Protein AF-A0A7V3F6W7-F1 (afdb_monomer_lite)

Sequence (195 aa):
MAIGAIQAVWRGRWRWSTRTVAGVLCGLGVVSCAELHQVQSDMIRLRADLQAHQAALAALAQRVEAVERQVVAADKADAHPSQEVQQAVEILLKKALEIDTRMAQLETAQVASRRSERPPQPSPQPPQEAHSQAVTERRELNLGMTQEEVRRLFGAPLRTEYAGPYIFWQYAPLRDQKYVVFDREGGRVSGWRGL

Radius of gyration: 46.91 Å; chains: 1; bounding box: 131×38×123 Å

Secondary structure (DSSP, 8-state):
-----------------THHHHHHHHHHHHHHHHHHHHHHHHHHHHHHHHHHHHHHHHHHHHHHHHHHHHHHHHHHHHHHHHHHHHHHHHHHHHHHHHHHHHHHHHHHHHHHHHTS--------------------------TT-BHHHHHHHH-S-SEEEEETTEEEEE-S-TTT--EEEEETTT-BEEEEE--

pLDDT: mean 74.73, std 21.1, range [33.62, 96.81]

Foldseek 3Di:
DDDDDPDDPDDDDDPPPPVPVVVVVVVVVVVVVVVVVVVVVVVVVVVVVVVVVVVVVVVVVVVVVVVVVVVVVVVVVVVVVVVVVVVVVVVVVVVVVVVVVVVVVVVVVVVVVVVPDDDDDDDDDDDDDDPPPPPPPDLDDDWFAAPVSVCVSLNQAPDWDDDDQKIWGHNDPPVQGWIFIAGNVSNTTPDTPRD

Structure (mmCIF, N/CA/C/O backbone):
data_AF-A0A7V3F6W7-F1
#
_entry.id   AF-A0A7V3F6W7-F1
#
loop_
_atom_site.group_PDB
_atom_site.id
_atom_site.type_symbol
_atom_site.label_atom_id
_atom_site.label_alt_id
_atom_site.label_comp_id
_atom_site.label_asym_id
_atom_site.label_entity_id
_atom_site.label_seq_id
_atom_site.pdbx_PDB_ins_code
_atom_site.Cartn_x
_atom_site.Cartn_y
_atom_site.Cartn_z
_atom_site.occupancy
_atom_site.B_iso_or_equiv
_atom_site.auth_seq_id
_atom_site.auth_comp_id
_atom_site.auth_asym_id
_atom_site.auth_atom_id
_atom_site.pdbx_PDB_model_num
ATOM 1 N N . MET A 1 1 ? 85.332 -18.908 -38.912 1.00 34.19 1 MET A N 1
ATOM 2 C CA . MET A 1 1 ? 85.241 -19.839 -40.061 1.00 34.19 1 MET A CA 1
ATOM 3 C C . MET A 1 1 ? 83.832 -20.413 -40.045 1.00 34.19 1 MET A C 1
ATOM 5 O O . MET A 1 1 ? 83.474 -20.957 -39.020 1.00 34.19 1 MET A O 1
ATOM 9 N N . ALA A 1 2 ? 82.948 -20.273 -41.023 1.00 35.97 2 ALA A N 1
ATOM 10 C CA . ALA A 1 2 ? 82.984 -19.607 -42.312 1.00 35.97 2 ALA A CA 1
ATOM 11 C C . ALA A 1 2 ? 81.542 -19.181 -42.645 1.00 35.97 2 ALA A C 1
ATOM 13 O O . ALA A 1 2 ? 80.577 -19.845 -42.277 1.00 35.97 2 ALA A O 1
ATOM 14 N N . ILE A 1 3 ? 81.447 -18.034 -43.306 1.00 42.41 3 ILE A N 1
ATOM 15 C CA . ILE A 1 3 ? 80.256 -17.471 -43.931 1.00 42.41 3 ILE A CA 1
ATOM 16 C C . ILE A 1 3 ? 79.873 -18.369 -45.110 1.00 42.41 3 ILE A C 1
ATOM 18 O O . ILE A 1 3 ? 80.753 -18.754 -45.876 1.00 42.41 3 ILE A O 1
ATOM 22 N N . GLY A 1 4 ? 78.582 -18.633 -45.309 1.00 37.91 4 GLY A N 1
ATOM 23 C CA . GLY A 1 4 ? 78.112 -19.106 -46.610 1.00 37.91 4 GLY A CA 1
ATOM 24 C C . GLY A 1 4 ? 76.849 -19.943 -46.556 1.00 37.91 4 GLY A C 1
ATOM 25 O O . GLY A 1 4 ? 76.928 -21.131 -46.286 1.00 37.91 4 GLY A O 1
ATOM 26 N N . ALA A 1 5 ? 75.713 -19.317 -46.869 1.00 41.97 5 ALA A N 1
ATOM 27 C CA . ALA A 1 5 ? 74.721 -19.850 -47.811 1.00 41.97 5 ALA A CA 1
ATOM 28 C C . ALA A 1 5 ? 73.496 -18.918 -47.882 1.00 41.97 5 ALA A C 1
ATOM 30 O O . ALA A 1 5 ? 72.372 -19.304 -47.582 1.00 41.97 5 ALA A O 1
ATOM 31 N N . ILE A 1 6 ? 73.704 -17.666 -48.295 1.00 50.69 6 ILE A N 1
ATOM 32 C CA . ILE A 1 6 ? 72.642 -16.893 -48.945 1.00 50.69 6 ILE A CA 1
ATOM 33 C C . ILE A 1 6 ? 73.100 -16.741 -50.383 1.00 50.69 6 ILE A C 1
ATOM 35 O O . ILE A 1 6 ? 73.908 -15.863 -50.658 1.00 50.69 6 ILE A O 1
ATOM 39 N N . GLN A 1 7 ? 72.634 -17.615 -51.275 1.00 39.81 7 GLN A N 1
ATOM 40 C CA . GLN A 1 7 ? 72.366 -17.263 -52.669 1.00 39.81 7 GLN A CA 1
ATOM 41 C C . GLN A 1 7 ? 71.808 -18.440 -53.470 1.00 39.81 7 GLN A C 1
ATOM 43 O O . GLN A 1 7 ? 72.215 -19.584 -53.310 1.00 39.81 7 GLN A O 1
ATOM 48 N N . ALA A 1 8 ? 70.952 -18.054 -54.416 1.00 40.19 8 ALA A N 1
ATOM 49 C CA . ALA A 1 8 ? 70.544 -18.783 -55.609 1.00 40.19 8 ALA A CA 1
ATOM 50 C C . ALA A 1 8 ? 69.431 -19.833 -55.454 1.00 40.19 8 ALA A C 1
ATOM 52 O O . ALA A 1 8 ? 69.647 -21.027 -55.617 1.00 40.19 8 ALA A O 1
ATOM 53 N N . VAL A 1 9 ? 68.186 -19.349 -55.372 1.00 42.66 9 VAL A N 1
ATOM 54 C CA . VAL A 1 9 ? 67.138 -19.914 -56.236 1.00 42.66 9 VAL A CA 1
ATOM 55 C C . VAL A 1 9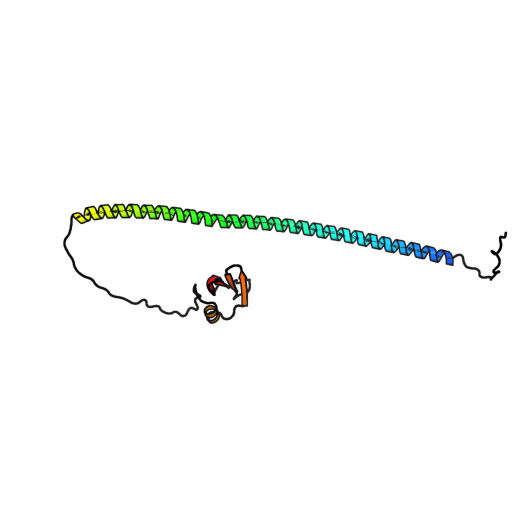 ? 66.845 -18.909 -57.341 1.00 42.66 9 VAL A C 1
ATOM 57 O O . VAL A 1 9 ? 66.461 -17.760 -57.130 1.00 42.66 9 VAL A O 1
ATOM 60 N N . TRP A 1 10 ? 67.177 -19.369 -58.536 1.00 37.81 10 TRP A N 1
ATOM 61 C CA . TRP A 1 10 ? 67.172 -18.687 -59.809 1.00 37.81 10 TRP A CA 1
ATOM 62 C C . TRP A 1 10 ? 65.775 -18.248 -60.263 1.00 37.81 10 TRP A C 1
ATOM 64 O O . TRP A 1 10 ? 64.830 -19.027 -60.283 1.00 37.81 10 TRP A O 1
ATOM 74 N N . ARG A 1 11 ? 65.717 -17.007 -60.758 1.00 46.25 11 ARG A N 1
ATOM 75 C CA . ARG A 1 11 ? 65.180 -16.625 -62.079 1.00 46.25 11 ARG A CA 1
ATOM 76 C C . ARG A 1 11 ? 64.031 -17.492 -62.624 1.00 46.25 11 ARG A C 1
ATOM 78 O O . ARG A 1 11 ? 64.182 -18.185 -63.625 1.00 46.25 11 ARG A O 1
ATOM 85 N N . GLY A 1 12 ? 62.850 -17.323 -62.036 1.00 35.66 12 GLY A N 1
ATOM 86 C CA . GLY A 1 12 ? 61.561 -17.661 -62.638 1.00 35.66 12 GLY A CA 1
ATOM 87 C C . GLY A 1 12 ? 60.807 -16.387 -63.011 1.00 35.66 12 GLY A C 1
ATOM 88 O O . GLY A 1 12 ? 60.197 -15.737 -62.171 1.00 35.66 12 GLY A O 1
ATOM 89 N N . ARG A 1 13 ? 60.889 -16.012 -64.283 1.00 48.50 13 ARG A N 1
ATOM 90 C CA . ARG A 1 13 ? 60.181 -14.921 -64.966 1.00 48.50 13 ARG A CA 1
ATOM 91 C C . ARG A 1 13 ? 58.684 -14.868 -64.629 1.00 48.50 13 ARG A C 1
ATOM 93 O O . ARG A 1 13 ? 57.903 -15.504 -65.317 1.00 48.50 13 ARG A O 1
ATOM 100 N N . TRP A 1 14 ? 58.279 -14.045 -63.664 1.00 39.75 14 TRP A N 1
ATOM 101 C CA . TRP A 1 14 ? 56.907 -13.540 -63.546 1.00 39.75 14 TRP A CA 1
ATOM 102 C C . TRP A 1 14 ? 56.972 -12.054 -63.188 1.00 39.75 14 TRP A C 1
ATOM 104 O O . TRP A 1 14 ? 57.524 -11.661 -62.165 1.00 39.75 14 TRP A O 1
ATOM 114 N N . ARG A 1 15 ? 56.441 -11.207 -64.073 1.00 47.41 15 ARG A N 1
ATOM 115 C CA . ARG A 1 15 ? 56.149 -9.799 -63.792 1.00 47.41 15 ARG A CA 1
ATOM 116 C C . ARG A 1 15 ? 55.081 -9.770 -62.700 1.00 47.41 15 ARG A C 1
ATOM 118 O O . ARG A 1 15 ? 53.897 -9.852 -63.009 1.00 47.41 15 ARG A O 1
ATOM 125 N N . TRP A 1 16 ? 55.479 -9.673 -61.438 1.00 42.44 16 TRP A N 1
ATOM 126 C CA . TRP A 1 16 ? 54.534 -9.351 -60.378 1.00 42.44 16 TRP A CA 1
ATOM 127 C C . TRP A 1 16 ? 54.299 -7.847 -60.435 1.00 42.44 16 TRP A C 1
ATOM 129 O O . TRP A 1 16 ? 55.156 -7.032 -60.107 1.00 42.44 16 TRP A O 1
ATOM 139 N N . SER A 1 17 ? 53.141 -7.512 -60.995 1.00 43.56 17 SER A N 1
ATOM 140 C CA . SER A 1 17 ? 52.548 -6.185 -61.013 1.00 43.56 17 SER A CA 1
ATOM 141 C C . SER A 1 17 ? 52.671 -5.542 -59.631 1.00 43.56 17 SER A C 1
ATOM 143 O O . SER A 1 17 ? 52.195 -6.089 -58.641 1.00 43.56 17 SER A O 1
ATOM 145 N N . THR A 1 18 ? 53.252 -4.348 -59.556 1.00 48.47 18 THR A N 1
ATOM 146 C CA . THR A 1 18 ? 53.301 -3.503 -58.349 1.00 48.47 18 THR A CA 1
ATOM 147 C C . THR A 1 18 ? 51.916 -3.195 -57.758 1.00 48.47 18 THR A C 1
ATOM 149 O O . THR A 1 18 ? 51.818 -2.673 -56.651 1.00 48.47 18 THR A O 1
ATOM 152 N N . ARG A 1 19 ? 50.827 -3.568 -58.445 1.00 49.06 19 ARG A N 1
ATOM 153 C CA . ARG A 1 19 ? 49.450 -3.465 -57.950 1.00 49.06 19 ARG A CA 1
ATOM 154 C C . ARG A 1 19 ? 49.096 -4.459 -56.841 1.00 49.06 19 ARG A C 1
ATOM 156 O O . ARG A 1 19 ? 48.233 -4.139 -56.034 1.00 49.06 19 ARG A O 1
ATOM 163 N N . THR A 1 20 ? 49.724 -5.633 -56.758 1.00 50.16 20 THR A N 1
ATOM 164 C CA . THR A 1 20 ? 49.277 -6.667 -55.802 1.00 50.16 20 THR A CA 1
ATOM 165 C C . THR A 1 20 ? 49.798 -6.460 -54.380 1.00 50.16 20 THR A C 1
ATOM 167 O O . THR A 1 20 ? 49.119 -6.837 -53.432 1.00 50.16 20 THR A O 1
ATOM 170 N N . VAL A 1 21 ? 50.944 -5.795 -54.199 1.00 48.09 21 VAL A N 1
ATOM 171 C CA . VAL A 1 21 ? 51.469 -5.478 -52.853 1.00 48.09 21 VAL A CA 1
ATOM 172 C C . VAL A 1 21 ? 50.766 -4.253 -52.246 1.00 48.09 21 VAL A C 1
ATOM 174 O O . VAL A 1 21 ? 50.585 -4.182 -51.035 1.00 48.09 21 VAL A O 1
ATOM 177 N N . ALA A 1 22 ? 50.268 -3.330 -53.078 1.00 46.06 22 ALA A N 1
ATOM 178 C CA . ALA A 1 22 ? 49.481 -2.182 -52.617 1.00 46.06 22 ALA A CA 1
ATOM 179 C C . ALA A 1 22 ? 48.076 -2.572 -52.103 1.00 46.06 22 ALA A C 1
ATOM 181 O O . ALA A 1 22 ? 47.549 -1.925 -51.202 1.00 46.06 22 ALA A O 1
ATOM 182 N N . GLY A 1 23 ? 47.479 -3.652 -52.623 1.00 44.88 23 GLY A N 1
ATOM 183 C CA . GLY A 1 23 ? 46.132 -4.088 -52.229 1.00 44.88 23 GLY A CA 1
ATOM 184 C C . GLY A 1 23 ? 46.029 -4.637 -50.800 1.00 44.88 23 GLY A C 1
ATOM 185 O O . GLY A 1 23 ? 45.006 -4.452 -50.146 1.00 44.88 23 GLY A O 1
ATOM 186 N N . VAL A 1 24 ? 47.090 -5.266 -50.284 1.00 48.50 24 VAL A N 1
ATOM 187 C CA . VAL A 1 24 ? 47.073 -5.907 -48.954 1.00 48.50 24 VAL A CA 1
ATOM 188 C C . VAL A 1 24 ? 47.288 -4.891 -47.822 1.00 48.50 24 VAL A C 1
ATOM 190 O O . VAL A 1 24 ? 46.675 -5.011 -46.765 1.00 48.50 24 VAL A O 1
ATOM 193 N N . LEU A 1 25 ? 48.079 -3.836 -48.053 1.00 45.50 25 LEU A N 1
ATOM 194 C CA . LEU A 1 25 ? 48.280 -2.757 -47.073 1.00 45.50 25 LEU A CA 1
ATOM 195 C C . LEU A 1 25 ? 47.076 -1.802 -46.986 1.00 45.50 25 LEU A C 1
ATOM 197 O O . LEU A 1 25 ? 46.746 -1.336 -45.897 1.00 45.50 25 LEU A O 1
ATOM 201 N N . CYS A 1 26 ? 46.361 -1.565 -48.091 1.00 48.94 26 CYS A N 1
ATOM 202 C CA . CYS A 1 26 ? 45.113 -0.793 -48.057 1.00 48.94 26 CYS A CA 1
ATOM 203 C C . CYS A 1 26 ? 43.955 -1.561 -47.395 1.00 48.94 26 CYS A C 1
ATOM 205 O O . CYS A 1 26 ? 43.119 -0.940 -46.746 1.00 48.94 26 CYS A O 1
ATOM 207 N N . GLY A 1 27 ? 43.917 -2.896 -47.489 1.00 48.59 27 GLY A N 1
ATOM 208 C CA . GLY A 1 27 ? 42.889 -3.710 -46.829 1.00 48.59 27 GLY A CA 1
ATOM 209 C C . GLY A 1 27 ? 42.952 -3.663 -45.297 1.00 48.59 27 GLY A C 1
ATOM 210 O O . GLY A 1 27 ? 41.917 -3.571 -44.646 1.00 48.59 27 GLY A O 1
ATOM 211 N N . LEU A 1 28 ? 44.154 -3.649 -44.711 1.00 49.66 28 LEU A N 1
ATOM 212 C CA . LEU A 1 28 ? 44.332 -3.632 -43.250 1.00 49.66 28 LEU A CA 1
ATOM 213 C C . LEU A 1 28 ? 44.096 -2.245 -42.620 1.00 49.66 28 LEU A C 1
ATOM 215 O O . LEU A 1 28 ? 43.594 -2.159 -41.502 1.00 49.66 28 LEU A O 1
ATOM 219 N N . GLY A 1 29 ? 44.397 -1.154 -43.335 1.00 49.62 29 GLY A N 1
ATOM 220 C CA . GLY A 1 29 ? 44.135 0.209 -42.851 1.00 49.62 29 GLY A CA 1
ATOM 221 C C . GLY A 1 29 ? 42.649 0.592 -42.847 1.00 49.62 29 GLY A C 1
ATOM 222 O O . GLY A 1 29 ? 42.197 1.308 -41.957 1.00 49.62 29 GLY A O 1
ATOM 223 N N . VAL A 1 30 ? 41.867 0.084 -43.806 1.00 53.59 30 VAL A N 1
ATOM 224 C CA . VAL A 1 30 ? 40.435 0.412 -43.934 1.00 53.59 30 VAL A CA 1
ATOM 225 C C . VAL A 1 30 ? 39.576 -0.368 -42.930 1.00 53.59 30 VAL A C 1
ATOM 227 O O . VAL A 1 30 ? 38.619 0.193 -42.399 1.00 53.59 30 VAL A O 1
ATOM 230 N N . VAL A 1 31 ? 39.945 -1.613 -42.599 1.00 54.00 31 VAL A N 1
ATOM 231 C CA . VAL A 1 31 ? 39.268 -2.398 -41.545 1.00 54.00 31 VAL A CA 1
ATOM 232 C C . VAL A 1 31 ? 39.458 -1.747 -40.168 1.00 54.00 31 VAL A C 1
ATOM 234 O O . VAL A 1 31 ? 38.492 -1.602 -39.426 1.00 54.00 31 VAL A O 1
ATOM 237 N N . SER A 1 32 ? 40.659 -1.232 -39.877 1.00 61.56 32 SER A N 1
ATOM 238 C CA . SER A 1 32 ? 40.944 -0.519 -38.623 1.00 61.56 32 SER A CA 1
ATOM 239 C C . SER A 1 32 ? 40.126 0.773 -38.475 1.00 61.56 32 SER A C 1
ATOM 241 O O . SER A 1 32 ? 39.552 1.020 -37.420 1.00 61.56 32 SER A O 1
ATO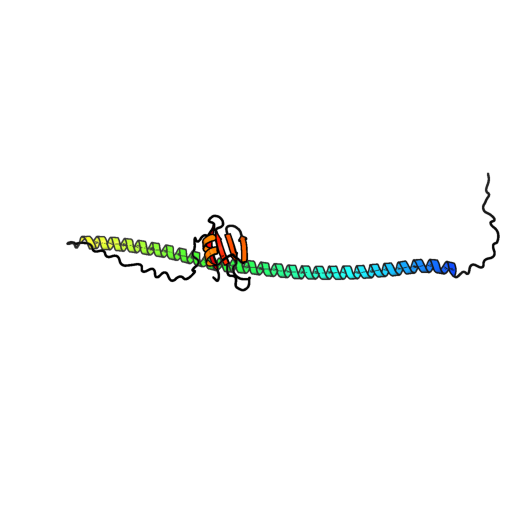M 243 N N . CYS A 1 33 ? 39.972 1.578 -39.535 1.00 65.38 33 CYS A N 1
ATOM 244 C CA . CYS A 1 33 ? 39.150 2.793 -39.467 1.00 65.38 33 CYS A CA 1
ATOM 245 C C . CYS A 1 33 ? 37.646 2.515 -39.309 1.00 65.38 33 CYS A C 1
ATOM 247 O O . CYS A 1 33 ? 36.966 3.279 -38.623 1.00 65.38 33 CYS A O 1
ATOM 249 N N . ALA A 1 34 ? 37.121 1.453 -39.928 1.00 74.56 34 ALA A N 1
ATOM 250 C CA . ALA A 1 34 ? 35.711 1.088 -39.798 1.00 74.56 34 ALA A CA 1
ATOM 251 C C . ALA A 1 34 ? 35.378 0.617 -38.373 1.00 74.56 34 ALA A C 1
ATOM 253 O O . ALA A 1 34 ? 34.397 1.081 -37.791 1.00 74.56 34 ALA A O 1
ATOM 254 N N . GLU A 1 35 ? 36.230 -0.225 -37.779 1.00 75.00 35 GLU A N 1
ATOM 255 C CA . GLU A 1 35 ? 36.079 -0.667 -36.388 1.00 75.00 35 GLU A CA 1
ATOM 256 C C . GLU A 1 35 ? 36.222 0.498 -35.400 1.00 75.00 35 GLU A C 1
ATOM 258 O O . GLU A 1 35 ? 35.443 0.613 -34.457 1.00 75.00 35 GLU A O 1
ATOM 263 N N . LEU A 1 36 ? 37.152 1.424 -35.646 1.00 80.12 36 LEU A N 1
ATOM 264 C CA . LEU A 1 36 ? 37.361 2.593 -34.786 1.00 80.12 36 LEU A CA 1
ATOM 265 C C . LEU A 1 36 ? 36.169 3.563 -34.843 1.00 80.12 36 LEU A C 1
ATOM 267 O O . LEU A 1 36 ? 35.741 4.083 -33.811 1.00 80.12 36 LEU A O 1
ATOM 271 N N . HIS A 1 37 ? 35.569 3.747 -36.022 1.00 81.75 37 HIS A N 1
ATOM 272 C CA . HIS A 1 37 ? 34.339 4.527 -36.175 1.00 81.75 37 HIS A CA 1
ATOM 273 C C . HIS A 1 37 ? 33.136 3.840 -35.509 1.00 81.75 37 HIS A C 1
ATOM 275 O O . HIS A 1 37 ? 32.292 4.506 -34.905 1.00 81.75 37 HIS A O 1
ATOM 281 N N . GLN A 1 38 ? 33.063 2.508 -35.572 1.00 87.56 38 GLN A N 1
ATOM 282 C CA . GLN A 1 38 ? 32.019 1.738 -34.902 1.00 87.56 38 GLN A CA 1
ATOM 283 C C . GLN A 1 38 ? 32.126 1.866 -33.376 1.00 87.56 38 GLN A C 1
ATOM 285 O O . GLN A 1 38 ? 31.149 2.251 -32.734 1.00 87.56 38 GLN A O 1
ATOM 290 N N . VAL A 1 39 ? 33.324 1.695 -32.812 1.00 89.00 39 VAL A N 1
ATOM 291 C CA . VAL A 1 39 ? 33.588 1.897 -31.377 1.00 89.00 39 VAL A CA 1
ATOM 292 C C . VAL A 1 39 ?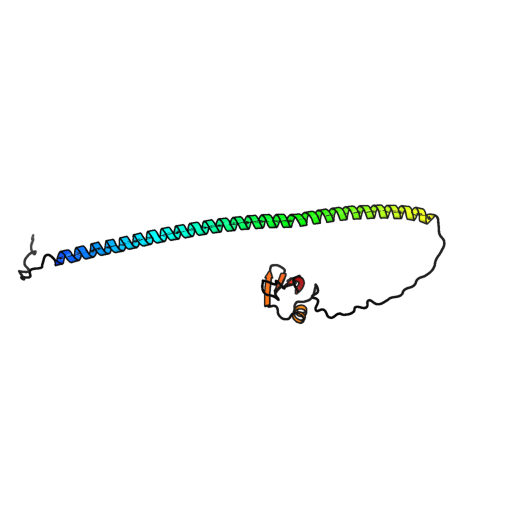 33.266 3.329 -30.944 1.00 89.00 39 VAL A C 1
ATOM 294 O O . VAL A 1 39 ? 32.656 3.536 -29.896 1.00 89.00 39 VAL A O 1
ATOM 297 N N . GLN A 1 40 ? 33.612 4.333 -31.755 1.00 90.56 40 GLN A N 1
ATOM 298 C CA . GLN A 1 40 ? 33.264 5.724 -31.464 1.00 90.56 40 GLN A CA 1
ATOM 299 C C . GLN A 1 40 ? 31.743 5.934 -31.433 1.00 90.56 40 GLN A C 1
ATOM 301 O O . GLN A 1 40 ? 31.233 6.609 -30.538 1.00 90.56 40 GLN A O 1
ATOM 306 N N . SER A 1 41 ? 31.012 5.338 -32.378 1.00 92.19 41 SER A N 1
ATOM 307 C CA . SER A 1 41 ? 29.550 5.426 -32.420 1.00 92.19 41 SER A CA 1
ATOM 308 C C . SER A 1 41 ? 28.890 4.735 -31.223 1.00 92.19 41 SER A C 1
ATOM 310 O O . SER A 1 41 ? 27.969 5.294 -30.625 1.00 92.19 41 SER A O 1
ATOM 312 N N . ASP A 1 42 ? 29.415 3.582 -30.808 1.00 93.62 42 ASP A N 1
ATOM 313 C CA . ASP A 1 42 ? 28.916 2.844 -29.652 1.00 93.62 42 ASP A CA 1
ATOM 314 C C . ASP A 1 42 ? 29.226 3.583 -28.346 1.00 93.62 42 ASP A C 1
ATOM 316 O O . ASP A 1 42 ? 28.373 3.659 -27.465 1.00 93.62 42 ASP A O 1
ATOM 320 N N . MET A 1 43 ? 30.386 4.237 -28.243 1.00 93.00 43 MET A N 1
ATOM 321 C CA . MET A 1 43 ? 30.719 5.086 -27.097 1.00 93.00 43 MET A CA 1
ATOM 322 C C . MET A 1 43 ? 29.793 6.309 -26.992 1.00 93.00 43 MET A C 1
ATOM 324 O O . MET A 1 43 ? 29.393 6.687 -25.890 1.00 93.00 43 MET A O 1
ATOM 328 N N . ILE A 1 44 ? 29.420 6.924 -28.121 1.00 94.44 44 ILE A N 1
ATOM 329 C CA . ILE A 1 44 ? 28.455 8.035 -28.143 1.00 94.44 44 ILE A CA 1
ATOM 330 C C . ILE A 1 44 ? 27.071 7.549 -27.701 1.00 94.44 44 ILE A C 1
ATOM 332 O O . ILE A 1 44 ? 26.433 8.213 -26.884 1.00 94.44 44 ILE A O 1
ATOM 336 N N . ARG A 1 45 ? 26.629 6.381 -28.187 1.00 94.81 45 ARG A N 1
ATOM 337 C CA . ARG A 1 45 ? 25.361 5.761 -27.770 1.00 94.81 45 ARG A CA 1
ATOM 338 C C . ARG A 1 45 ? 25.347 5.448 -26.279 1.00 94.81 45 ARG A C 1
ATOM 340 O O . ARG A 1 45 ? 24.450 5.903 -25.584 1.00 94.81 45 ARG A O 1
ATOM 347 N N . LEU A 1 46 ? 26.383 4.782 -25.771 1.00 95.56 46 LEU A N 1
ATOM 348 C CA . LEU A 1 46 ? 26.526 4.468 -24.346 1.00 95.56 46 LEU A CA 1
ATOM 349 C C . LEU A 1 46 ? 26.500 5.727 -23.477 1.00 95.56 46 LEU A C 1
ATOM 351 O O . LEU A 1 46 ? 25.877 5.743 -22.419 1.00 95.56 46 LEU A O 1
ATOM 355 N N . ARG A 1 47 ? 27.154 6.803 -23.924 1.00 96.38 47 ARG A N 1
ATOM 356 C CA . ARG A 1 47 ? 27.128 8.081 -23.209 1.00 96.38 47 ARG A CA 1
ATOM 357 C C . ARG A 1 47 ? 25.728 8.693 -23.190 1.00 96.38 47 ARG A C 1
ATOM 359 O O . ARG A 1 47 ? 25.324 9.203 -22.147 1.00 96.38 47 ARG A O 1
ATOM 366 N N . ALA A 1 48 ? 25.009 8.646 -24.308 1.00 95.06 48 ALA A N 1
ATOM 367 C CA . ALA A 1 48 ? 23.636 9.136 -24.391 1.00 95.06 48 ALA A CA 1
ATOM 368 C C . ALA A 1 48 ? 22.690 8.317 -23.498 1.00 95.06 48 ALA A C 1
ATOM 370 O O . ALA A 1 48 ? 21.915 8.900 -22.741 1.00 95.06 48 ALA A O 1
ATOM 371 N N . ASP A 1 49 ? 22.817 6.990 -23.507 1.00 96.50 49 ASP A N 1
ATOM 372 C CA . ASP A 1 49 ? 22.023 6.094 -22.662 1.00 96.50 49 ASP A CA 1
ATOM 373 C C . ASP A 1 49 ? 22.305 6.331 -21.176 1.00 96.50 49 ASP A C 1
ATOM 375 O O . ASP A 1 49 ? 21.382 6.438 -20.369 1.00 96.50 49 ASP A O 1
ATOM 379 N N . LEU A 1 50 ? 23.575 6.502 -20.797 1.00 96.31 50 LEU A N 1
ATOM 380 C CA . LEU A 1 50 ? 23.951 6.801 -19.416 1.00 96.31 50 LEU A CA 1
ATOM 381 C C . LEU A 1 50 ? 23.380 8.151 -18.961 1.00 96.31 50 LEU A C 1
ATOM 383 O O . LEU A 1 50 ? 22.857 8.254 -17.852 1.00 96.31 50 LEU A O 1
ATOM 387 N N . GLN A 1 51 ? 23.405 9.170 -19.826 1.00 96.12 51 GLN A N 1
ATOM 388 C CA . GLN A 1 51 ? 22.774 10.463 -19.549 1.00 96.12 51 GLN A CA 1
ATOM 389 C C . GLN A 1 51 ? 21.250 10.347 -19.417 1.00 96.12 51 GLN A C 1
ATOM 391 O O . GLN A 1 51 ? 20.670 10.944 -18.507 1.00 96.12 51 GLN A O 1
ATOM 396 N N . ALA A 1 52 ? 20.599 9.553 -20.270 1.00 95.12 52 ALA A N 1
ATOM 397 C CA . ALA A 1 52 ? 19.164 9.299 -20.190 1.00 95.12 52 ALA A CA 1
ATOM 398 C C . ALA A 1 52 ? 18.791 8.584 -18.881 1.00 95.12 52 ALA A C 1
ATOM 400 O O . ALA A 1 52 ? 17.852 8.993 -18.195 1.00 95.12 52 ALA A O 1
ATOM 401 N N . HIS A 1 53 ? 19.564 7.571 -18.480 1.00 96.12 53 HIS A N 1
ATOM 402 C CA . HIS A 1 53 ? 19.383 6.889 -17.201 1.00 96.12 53 HIS A CA 1
ATOM 403 C C . HIS A 1 53 ? 19.612 7.822 -16.012 1.00 96.12 53 HIS A C 1
ATOM 405 O O . HIS A 1 53 ? 18.824 7.807 -15.069 1.00 96.12 53 HIS A O 1
ATOM 411 N N . GLN A 1 54 ? 20.634 8.676 -16.058 1.00 96.19 54 GLN A N 1
ATOM 412 C CA . GLN A 1 54 ? 20.894 9.648 -14.998 1.00 96.19 54 GLN A CA 1
ATOM 413 C C . GLN A 1 54 ? 19.740 10.652 -14.850 1.00 96.19 54 GLN A C 1
ATOM 415 O O . GLN A 1 54 ? 19.321 10.945 -13.729 1.00 96.19 54 GLN A O 1
ATOM 420 N N . ALA A 1 55 ? 19.172 11.124 -15.963 1.00 94.75 55 ALA A N 1
ATOM 421 C CA . ALA A 1 55 ? 17.991 11.984 -15.950 1.00 94.75 55 ALA A CA 1
ATOM 422 C C . ALA A 1 55 ? 16.752 11.259 -15.393 1.00 94.75 55 ALA A C 1
ATOM 424 O O . ALA A 1 55 ? 16.018 11.823 -14.580 1.00 94.75 55 ALA A O 1
ATOM 425 N N . ALA A 1 56 ? 16.543 9.995 -15.771 1.00 94.69 56 ALA A N 1
ATOM 426 C CA . ALA A 1 56 ? 15.444 9.181 -15.255 1.00 94.69 56 ALA A CA 1
ATOM 427 C C . ALA A 1 56 ? 15.565 8.936 -13.741 1.00 94.69 56 ALA A C 1
ATOM 429 O O . ALA A 1 56 ? 14.573 9.043 -13.019 1.00 94.69 56 ALA A O 1
ATOM 430 N N . LEU A 1 57 ? 16.777 8.664 -13.245 1.00 96.19 57 LEU A N 1
ATOM 431 C CA . LEU A 1 57 ? 17.047 8.514 -11.814 1.00 96.19 57 LEU A CA 1
ATOM 432 C C . LEU A 1 57 ? 16.807 9.820 -11.051 1.00 96.19 57 LEU A C 1
ATOM 434 O O . LEU A 1 57 ? 16.201 9.785 -9.985 1.00 96.19 57 LEU A O 1
ATOM 438 N N . ALA A 1 58 ? 17.211 10.968 -11.602 1.00 95.69 58 ALA A N 1
ATOM 439 C CA . ALA A 1 58 ? 16.937 12.268 -10.992 1.00 95.69 58 ALA A CA 1
ATOM 440 C C . ALA A 1 58 ? 15.426 12.550 -10.898 1.00 95.69 58 ALA A C 1
ATOM 442 O O . ALA A 1 58 ? 14.935 12.967 -9.849 1.00 95.69 58 ALA A O 1
ATOM 443 N N . ALA A 1 59 ? 14.672 12.254 -11.960 1.00 94.94 59 ALA A N 1
ATOM 444 C CA . ALA A 1 59 ? 13.217 12.390 -11.958 1.00 94.94 59 ALA A CA 1
ATOM 445 C C . ALA A 1 59 ? 12.545 11.442 -10.947 1.00 94.94 59 ALA A C 1
ATOM 447 O O . ALA A 1 59 ? 11.601 11.830 -10.258 1.00 94.94 59 ALA A O 1
ATOM 448 N N . LEU A 1 60 ? 13.032 10.203 -10.823 1.00 95.56 60 LEU A N 1
ATOM 449 C CA . LEU A 1 60 ? 12.553 9.251 -9.819 1.00 95.56 60 LEU A CA 1
ATOM 450 C C . LEU A 1 60 ? 12.860 9.724 -8.396 1.00 95.56 60 LEU A C 1
ATOM 452 O O . LEU A 1 60 ? 11.963 9.691 -7.559 1.00 95.56 60 LEU A O 1
ATOM 456 N N . ALA A 1 61 ? 14.070 10.219 -8.134 1.00 95.69 61 ALA A N 1
ATOM 457 C CA . ALA A 1 61 ? 14.450 10.764 -6.833 1.00 95.69 61 ALA A CA 1
ATOM 458 C C . ALA A 1 61 ? 13.540 11.931 -6.418 1.00 95.69 61 ALA A C 1
ATOM 460 O O . ALA A 1 61 ? 13.034 11.947 -5.299 1.00 95.69 61 ALA A O 1
ATOM 461 N N . GLN A 1 62 ? 13.240 12.852 -7.339 1.00 95.69 62 GLN A N 1
ATOM 462 C CA . GLN A 1 62 ? 12.295 13.945 -7.081 1.00 95.69 62 GLN A CA 1
ATOM 463 C C . GLN A 1 62 ? 10.884 13.439 -6.764 1.00 95.69 62 GLN A C 1
ATOM 465 O O . GLN A 1 62 ? 10.212 13.972 -5.883 1.00 95.69 62 GLN A O 1
ATOM 470 N N . ARG A 1 63 ? 10.419 12.399 -7.467 1.00 96.25 63 ARG A N 1
ATOM 471 C CA . ARG A 1 63 ? 9.106 11.797 -7.197 1.00 96.25 63 ARG A CA 1
ATOM 472 C C . ARG A 1 63 ? 9.064 11.109 -5.839 1.00 96.25 63 ARG A C 1
ATOM 474 O O . ARG A 1 63 ? 8.064 11.255 -5.146 1.00 96.25 63 ARG A O 1
ATOM 481 N N . VAL A 1 64 ? 10.118 10.389 -5.462 1.00 96.81 64 VAL A N 1
ATOM 482 C CA . VAL A 1 64 ? 10.224 9.756 -4.140 1.00 96.81 64 VAL A CA 1
ATOM 483 C C . VAL A 1 64 ? 10.185 10.818 -3.047 1.00 96.81 64 VAL A C 1
ATOM 485 O O . VAL A 1 64 ? 9.345 10.730 -2.162 1.00 96.81 64 VAL A O 1
ATOM 488 N N . GLU A 1 65 ? 10.978 11.881 -3.169 1.00 95.50 65 GLU A N 1
ATOM 489 C CA . GLU A 1 65 ? 10.996 12.971 -2.189 1.00 95.50 65 GLU A CA 1
ATOM 490 C C . GLU A 1 65 ? 9.634 13.695 -2.096 1.00 95.50 65 GLU A C 1
ATOM 492 O O . GLU A 1 65 ? 9.191 14.101 -1.021 1.00 95.50 65 GLU A O 1
ATOM 497 N N . ALA A 1 66 ? 8.924 13.852 -3.219 1.00 94.19 66 ALA A N 1
ATOM 498 C CA . ALA A 1 66 ? 7.570 14.402 -3.221 1.00 94.19 66 ALA A CA 1
ATOM 499 C C . ALA A 1 66 ? 6.570 13.484 -2.497 1.00 94.19 66 ALA A C 1
ATOM 501 O O . ALA A 1 66 ? 5.742 13.979 -1.732 1.00 94.19 66 ALA A O 1
ATOM 502 N N . VAL A 1 67 ? 6.661 12.166 -2.702 1.00 94.81 67 VAL A N 1
ATOM 503 C CA . VAL A 1 67 ? 5.826 11.188 -1.988 1.00 94.81 67 VAL A CA 1
ATOM 504 C C . VAL A 1 67 ? 6.157 11.180 -0.498 1.00 94.81 67 VAL A C 1
ATOM 506 O O . VAL A 1 67 ? 5.241 11.231 0.314 1.00 94.81 67 VAL A O 1
ATOM 509 N N . GLU A 1 68 ? 7.433 11.197 -0.116 1.00 95.19 68 GLU A N 1
ATOM 510 C CA . GLU A 1 68 ? 7.848 11.258 1.291 1.00 95.19 68 GLU A CA 1
ATOM 511 C C . GLU A 1 68 ? 7.270 12.489 1.998 1.00 95.19 68 GLU A C 1
ATOM 513 O O . GLU A 1 68 ? 6.704 12.375 3.086 1.00 95.19 68 GLU A O 1
ATOM 518 N N . ARG A 1 69 ? 7.312 13.666 1.359 1.00 92.69 69 ARG A N 1
ATOM 519 C CA . ARG A 1 69 ? 6.678 14.878 1.904 1.00 92.69 69 ARG A CA 1
ATOM 520 C C . ARG A 1 69 ? 5.166 14.728 2.069 1.00 92.69 69 ARG A C 1
ATOM 522 O O . ARG A 1 69 ? 4.620 15.224 3.053 1.00 92.69 69 ARG A O 1
ATOM 529 N N . GLN A 1 70 ? 4.492 14.073 1.125 1.00 92.25 70 GLN A N 1
ATOM 530 C CA . GLN A 1 70 ? 3.051 13.822 1.212 1.00 92.25 70 GLN A CA 1
ATOM 531 C C . GLN A 1 70 ? 2.710 12.858 2.348 1.00 92.25 70 GLN A C 1
ATOM 533 O O . GLN A 1 70 ? 1.755 13.118 3.072 1.00 92.25 70 GLN A O 1
ATOM 538 N N . VAL A 1 71 ? 3.505 11.804 2.547 1.00 90.31 71 VAL A N 1
ATOM 539 C CA . VAL A 1 71 ? 3.335 10.865 3.667 1.00 90.31 71 VAL A CA 1
ATOM 540 C C . VAL A 1 71 ? 3.520 11.589 4.998 1.00 90.31 71 VAL A C 1
ATOM 542 O O . VAL A 1 71 ? 2.645 11.517 5.849 1.00 90.31 71 VAL A O 1
ATOM 545 N N . VAL A 1 72 ? 4.577 12.392 5.149 1.00 90.12 72 VAL A N 1
ATOM 546 C CA . VAL A 1 72 ? 4.794 13.179 6.378 1.00 90.12 72 VAL A CA 1
ATOM 547 C C . VAL A 1 72 ? 3.654 14.176 6.629 1.00 90.12 72 VAL A C 1
ATOM 549 O O . VAL A 1 72 ? 3.294 14.432 7.778 1.00 90.12 72 VAL A O 1
ATOM 552 N N . ALA A 1 73 ? 3.088 14.774 5.579 1.00 85.75 73 ALA A N 1
ATOM 553 C CA . ALA A 1 73 ? 1.937 15.664 5.712 1.00 85.75 73 ALA A CA 1
ATOM 554 C C . ALA A 1 73 ? 0.661 14.905 6.114 1.00 85.75 73 ALA A C 1
ATOM 556 O O . ALA A 1 73 ? -0.084 15.400 6.958 1.00 85.75 73 ALA A O 1
ATOM 557 N N . ALA A 1 74 ? 0.437 13.714 5.553 1.00 83.00 74 ALA A N 1
ATOM 558 C CA . ALA A 1 74 ? -0.678 12.841 5.907 1.00 83.00 74 ALA A CA 1
ATOM 559 C C . ALA A 1 74 ? -0.566 12.339 7.356 1.00 83.00 74 ALA A C 1
ATOM 561 O O . ALA A 1 74 ? -1.514 12.498 8.112 1.00 83.00 74 ALA A O 1
ATOM 562 N N . ASP A 1 75 ? 0.613 11.887 7.791 1.00 81.88 75 ASP A N 1
ATOM 563 C CA . ASP A 1 75 ? 0.854 11.455 9.176 1.00 81.88 75 ASP A CA 1
ATOM 564 C C . ASP A 1 75 ? 0.568 12.579 10.185 1.00 81.88 75 ASP A C 1
ATOM 566 O O . ASP A 1 75 ? -0.014 12.357 11.247 1.00 81.88 75 ASP A O 1
ATOM 570 N N . LYS A 1 76 ? 0.942 13.823 9.856 1.00 80.81 76 LYS A N 1
ATOM 571 C CA . LYS A 1 76 ? 0.609 14.994 10.684 1.00 80.81 76 LYS A CA 1
ATOM 572 C C . LYS A 1 76 ? -0.887 15.297 10.682 1.00 80.81 76 LYS A C 1
ATOM 574 O O . LYS A 1 76 ? -1.422 15.690 11.718 1.00 80.81 76 LYS A O 1
ATOM 579 N N . ALA A 1 77 ? -1.542 15.144 9.533 1.00 78.44 77 ALA A N 1
ATOM 580 C CA . ALA A 1 77 ? -2.980 15.333 9.406 1.00 78.44 77 ALA A CA 1
ATOM 581 C C . ALA A 1 77 ? -3.766 14.268 10.180 1.00 78.44 77 ALA A C 1
ATOM 583 O O . ALA A 1 77 ? -4.797 14.612 10.737 1.00 78.44 77 ALA A O 1
ATOM 584 N N . ASP A 1 78 ? -3.259 13.038 10.283 1.00 75.19 78 ASP A N 1
ATOM 585 C CA . ASP A 1 78 ? -3.857 11.950 11.066 1.00 75.19 78 ASP A CA 1
ATOM 586 C C . ASP A 1 78 ? -3.560 12.076 12.573 1.00 75.19 78 ASP A C 1
ATOM 588 O O . ASP A 1 78 ? -4.392 11.728 13.415 1.00 75.19 78 ASP A O 1
ATOM 592 N N . ALA A 1 79 ? -2.409 12.646 12.948 1.00 76.19 79 ALA A N 1
ATOM 593 C CA . ALA A 1 79 ? -2.084 12.934 14.346 1.00 76.19 79 ALA A CA 1
ATOM 594 C C . ALA A 1 79 ? -2.982 14.030 14.955 1.00 76.19 79 ALA A C 1
ATOM 596 O O . ALA A 1 79 ? -3.312 13.974 16.142 1.00 76.19 79 ALA A O 1
ATOM 597 N N . HIS A 1 80 ? -3.406 15.011 14.154 1.00 76.25 80 HIS A N 1
ATOM 598 C CA . HIS A 1 80 ? -4.241 16.129 14.602 1.00 76.25 80 HIS A CA 1
ATOM 599 C C . HIS A 1 80 ? -5.617 15.713 15.175 1.00 76.25 80 HIS A C 1
ATOM 601 O O . HIS A 1 80 ? -5.883 16.044 16.332 1.00 76.25 80 HIS A O 1
ATOM 607 N N . PRO A 1 81 ? -6.468 14.935 14.473 1.00 74.44 81 PRO A N 1
ATOM 608 C CA . PRO A 1 81 ? -7.749 14.482 15.008 1.00 74.44 81 PRO A CA 1
ATOM 609 C C . PRO A 1 81 ? -7.563 13.544 16.203 1.00 74.44 81 PRO A C 1
ATOM 611 O O . PRO A 1 81 ? -8.363 13.578 17.133 1.00 74.44 81 PRO A O 1
ATOM 614 N N . SER A 1 82 ? -6.490 12.744 16.240 1.00 76.94 82 SER A N 1
ATOM 615 C CA . SER A 1 82 ? -6.191 11.913 17.412 1.00 76.94 82 SER A CA 1
ATOM 616 C C . SER A 1 82 ? -5.899 12.763 18.654 1.00 76.94 82 SER A C 1
ATOM 618 O O . SER A 1 82 ? -6.314 12.401 19.757 1.00 76.94 82 SER A O 1
ATOM 620 N N . GLN A 1 83 ? -5.208 13.893 18.492 1.00 78.38 83 GLN A N 1
ATOM 621 C CA . GLN A 1 83 ? -4.919 14.818 19.585 1.00 78.38 83 GLN A CA 1
ATOM 622 C C . GLN A 1 83 ? -6.177 15.576 20.041 1.00 78.38 83 GLN A C 1
ATOM 624 O O . GLN A 1 83 ? -6.397 15.730 21.242 1.00 78.38 83 GLN A O 1
ATOM 629 N N . GLU A 1 84 ? -7.035 16.001 19.112 1.00 82.00 84 GLU A N 1
ATOM 630 C CA . GLU A 1 84 ? -8.321 16.637 19.436 1.00 82.00 84 GLU A CA 1
ATOM 631 C C . GLU A 1 84 ? -9.261 15.685 20.184 1.00 82.00 84 GLU A C 1
ATOM 633 O O . GLU A 1 84 ? -9.871 16.068 21.183 1.00 82.00 84 GLU A O 1
ATOM 638 N N . VAL A 1 85 ? -9.341 14.422 19.755 1.00 84.06 85 VAL A N 1
ATOM 639 C CA . VAL A 1 85 ? -10.136 13.394 20.439 1.00 84.06 85 VAL A CA 1
ATOM 640 C C . VAL A 1 85 ? -9.606 13.149 21.850 1.00 84.06 85 VAL A C 1
ATOM 642 O O . VAL A 1 85 ? -10.399 13.068 22.786 1.00 84.06 85 VAL A O 1
ATOM 645 N N . GLN A 1 86 ? -8.284 13.091 22.041 1.00 85.81 86 GLN A N 1
ATOM 646 C CA . GLN A 1 86 ? -7.694 12.976 23.380 1.00 85.81 86 GLN A CA 1
ATOM 647 C C . GLN A 1 86 ? -8.075 14.157 24.280 1.00 85.81 86 GLN A C 1
ATOM 649 O O . GLN A 1 86 ? -8.502 13.943 25.415 1.00 85.81 86 GLN A O 1
ATOM 654 N N . GLN A 1 87 ? -8.007 15.389 23.770 1.00 89.19 87 GLN A N 1
ATOM 655 C CA . GLN A 1 87 ? -8.429 16.575 24.521 1.00 89.19 87 GLN A CA 1
ATOM 656 C C . GLN A 1 87 ? -9.931 16.552 24.838 1.00 89.19 87 GLN A C 1
ATOM 658 O O . GLN A 1 87 ? -10.334 16.876 25.955 1.00 89.19 87 GLN A O 1
ATOM 663 N N . ALA A 1 88 ? -10.774 16.132 23.893 1.00 89.81 88 ALA A N 1
ATOM 664 C CA . ALA A 1 88 ? -12.213 16.011 24.108 1.00 89.81 88 ALA A CA 1
ATOM 665 C C . ALA A 1 88 ? -12.545 14.971 25.191 1.00 89.81 88 ALA A C 1
ATOM 667 O O . ALA A 1 88 ? -13.396 15.223 26.047 1.00 89.81 88 ALA A O 1
ATOM 668 N N . VAL A 1 89 ? -11.845 13.832 25.194 1.00 91.56 89 VAL A N 1
ATOM 669 C CA . VAL A 1 89 ? -11.968 12.799 26.232 1.00 91.56 89 VAL A CA 1
ATOM 670 C C . VAL A 1 89 ? -11.546 13.343 27.597 1.00 91.56 89 VAL A C 1
ATOM 672 O O . VAL A 1 89 ? -12.261 13.135 28.576 1.00 91.56 89 VAL A O 1
ATOM 675 N N . GLU A 1 90 ? -10.447 14.094 27.677 1.00 91.81 90 GLU A N 1
ATOM 676 C CA . GLU A 1 90 ? -9.989 14.713 28.927 1.00 91.81 90 GLU A CA 1
ATOM 677 C C . GLU A 1 90 ? -11.000 15.741 29.468 1.00 91.81 90 GLU A C 1
ATOM 679 O O . GLU A 1 90 ? -11.321 15.749 30.661 1.00 91.81 90 GLU A O 1
ATOM 684 N N . ILE A 1 91 ? -11.581 16.563 28.588 1.00 93.69 91 ILE A N 1
ATOM 685 C CA . ILE A 1 91 ? -12.638 17.518 28.948 1.00 93.69 91 ILE A CA 1
ATOM 686 C C . ILE A 1 91 ? -13.882 16.784 29.461 1.00 93.69 91 ILE A C 1
ATOM 688 O O . ILE A 1 91 ? -14.467 17.200 30.465 1.00 93.69 91 ILE A O 1
ATOM 692 N N . LEU A 1 92 ? -14.295 15.703 28.795 1.00 92.44 92 LEU A N 1
ATOM 693 C CA . LEU A 1 92 ? -15.440 14.893 29.215 1.00 92.44 92 LEU A CA 1
ATOM 694 C C . LEU A 1 92 ? -15.197 14.234 30.574 1.00 92.44 92 LEU A C 1
ATOM 696 O O . LEU A 1 92 ? -16.076 14.295 31.429 1.00 92.44 92 LEU A O 1
ATOM 700 N N . LEU A 1 93 ? -14.002 13.688 30.808 1.00 93.25 93 LEU A N 1
ATOM 701 C CA . LEU A 1 93 ? -13.591 13.136 32.103 1.00 93.25 93 LEU A CA 1
ATOM 702 C C . LEU A 1 93 ? -13.664 14.184 33.214 1.00 93.25 93 LEU A C 1
ATOM 704 O O . LEU A 1 93 ? -14.252 13.937 34.267 1.00 93.25 93 LEU A O 1
ATOM 708 N N . LYS A 1 94 ? -13.128 15.383 32.967 1.00 94.31 94 LYS A N 1
ATOM 709 C CA . LYS A 1 94 ? -13.177 16.482 33.937 1.00 94.31 94 LYS A CA 1
ATOM 710 C C . LYS A 1 94 ? -14.615 16.906 34.244 1.00 94.31 94 LYS A C 1
ATOM 712 O O . LYS A 1 94 ? -14.953 17.116 35.407 1.00 94.31 94 LYS A O 1
ATOM 717 N N . LYS A 1 95 ? -15.469 16.999 33.220 1.00 92.75 95 LYS A N 1
ATOM 718 C CA . LYS A 1 95 ? -16.890 17.334 33.393 1.00 92.75 95 LYS A CA 1
ATOM 719 C C . LYS A 1 95 ? -17.662 16.245 34.129 1.00 92.75 95 LYS A C 1
ATOM 721 O O . LYS A 1 95 ? -18.488 16.582 34.967 1.00 92.75 95 LYS A O 1
ATOM 726 N N . ALA A 1 96 ? -17.401 14.971 33.846 1.00 91.56 96 ALA A N 1
ATOM 727 C CA . ALA A 1 96 ? -18.032 13.857 34.548 1.00 91.56 96 ALA A CA 1
ATOM 728 C C . ALA A 1 96 ? -17.703 13.900 36.047 1.00 91.56 96 ALA A C 1
ATOM 730 O O . ALA A 1 96 ? -18.604 13.848 36.875 1.00 91.56 96 ALA A O 1
ATOM 731 N N . LEU A 1 97 ? -16.434 14.136 36.391 1.00 92.44 97 LEU A N 1
ATOM 732 C CA . LEU A 1 97 ? -16.000 14.258 37.783 1.00 92.44 97 LEU A CA 1
ATOM 733 C C . LEU A 1 97 ? -16.629 15.477 38.491 1.00 92.44 97 LEU A C 1
ATOM 735 O O . LEU A 1 97 ? -16.986 15.422 39.670 1.00 92.44 97 LEU A O 1
ATOM 739 N N . GLU A 1 98 ? -16.828 16.583 37.772 1.00 90.19 98 GLU A N 1
ATOM 740 C CA . GLU A 1 98 ? -17.556 17.749 38.288 1.00 90.19 98 GLU A CA 1
ATOM 741 C C . GLU A 1 98 ? -19.060 17.466 38.490 1.00 90.19 98 GLU A C 1
ATOM 743 O O . GLU A 1 98 ? -19.664 17.927 39.458 1.00 90.19 98 GLU A O 1
ATOM 748 N N . ILE A 1 99 ? -19.679 16.683 37.605 1.00 90.94 99 ILE A N 1
ATOM 749 C CA . ILE A 1 99 ? -21.078 16.259 37.750 1.00 90.94 99 ILE A CA 1
ATOM 750 C C . ILE A 1 99 ? -21.229 15.319 38.947 1.00 90.94 99 ILE A C 1
ATOM 752 O O . ILE A 1 99 ? -22.134 15.531 39.749 1.00 90.94 99 ILE A O 1
ATOM 756 N N . ASP A 1 100 ? -20.327 14.354 39.122 1.00 87.50 100 ASP A N 1
ATOM 757 C CA . ASP A 1 100 ? -20.351 13.425 40.257 1.00 87.50 100 ASP A CA 1
ATOM 758 C C . ASP A 1 100 ? -20.197 14.158 41.592 1.00 87.50 100 ASP A C 1
ATOM 760 O O . ASP A 1 100 ? -20.927 13.896 42.547 1.00 87.50 100 ASP A O 1
ATOM 764 N N . THR A 1 101 ? -19.300 15.145 41.660 1.00 87.56 101 THR A N 1
ATOM 765 C CA . THR A 1 101 ? -19.140 15.969 42.869 1.00 87.56 101 THR A CA 1
ATOM 766 C C . THR A 1 101 ? -20.377 16.817 43.162 1.00 87.56 101 THR A C 1
ATOM 768 O O . THR A 1 101 ? -20.792 16.906 44.319 1.00 87.56 101 THR A O 1
ATOM 771 N N . ARG A 1 102 ? -21.023 17.393 42.141 1.00 84.00 102 ARG A N 1
ATOM 772 C CA . ARG A 1 102 ? -22.305 18.103 42.305 1.00 84.00 102 ARG A CA 1
ATOM 773 C C . ARG A 1 102 ? -23.433 17.161 42.722 1.00 84.00 102 ARG A C 1
ATOM 775 O O . ARG A 1 102 ? -24.229 17.524 43.581 1.00 84.00 102 ARG A O 1
ATOM 782 N N . MET A 1 103 ? -23.495 15.957 42.160 1.00 81.81 103 MET A N 1
ATOM 783 C CA . MET A 1 103 ? -24.471 14.931 42.533 1.00 81.81 103 MET A CA 1
ATOM 784 C C . MET A 1 103 ? -24.286 14.499 43.988 1.00 81.81 103 MET A C 1
ATOM 786 O O . MET A 1 103 ? -25.255 14.504 44.736 1.00 81.81 103 MET A O 1
ATOM 790 N N . ALA A 1 104 ? -23.053 14.250 44.433 1.00 81.25 104 ALA A N 1
ATOM 791 C CA . ALA A 1 104 ? -22.758 13.921 45.827 1.00 81.25 104 ALA A CA 1
ATOM 792 C C . ALA A 1 104 ? -23.151 15.053 46.799 1.00 81.25 104 ALA A C 1
ATOM 794 O O . ALA A 1 104 ? -23.653 14.792 47.895 1.00 81.25 104 ALA A O 1
ATOM 795 N N . GLN A 1 105 ? -22.972 16.319 46.399 1.00 76.75 105 GLN A N 1
ATOM 796 C CA . GLN A 1 105 ? -23.424 17.491 47.165 1.00 76.75 105 GLN A CA 1
ATOM 797 C C . GLN A 1 105 ? -24.954 17.608 47.212 1.00 76.75 105 GLN A C 1
ATOM 799 O O . GLN A 1 105 ? -25.532 17.922 48.254 1.00 76.75 105 GLN A O 1
ATOM 804 N N . LEU A 1 106 ? -25.625 17.335 46.093 1.00 75.75 106 LEU A N 1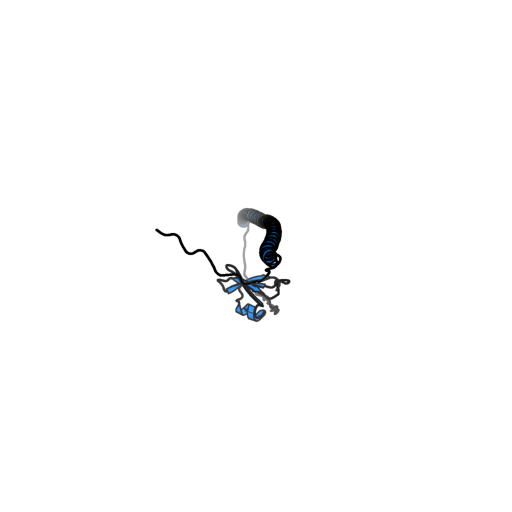
ATOM 805 C CA . LEU A 1 106 ? -27.083 17.324 46.023 1.00 75.75 106 LEU A CA 1
ATOM 806 C C . LEU A 1 106 ? -27.671 16.165 46.829 1.00 75.75 106 LEU A C 1
ATOM 808 O O . LEU A 1 106 ? -28.652 16.374 47.532 1.00 75.75 106 LEU A O 1
ATOM 812 N N . GLU A 1 107 ? -27.067 14.978 46.803 1.00 68.75 107 GLU A N 1
ATOM 813 C CA . GLU A 1 107 ? -27.464 13.839 47.634 1.00 68.75 107 GLU A CA 1
ATOM 814 C C . GLU A 1 107 ? -27.274 14.134 49.121 1.00 68.75 107 GLU A C 1
ATOM 816 O O . GLU A 1 107 ? -28.178 13.871 49.909 1.00 68.75 107 GLU A O 1
ATOM 821 N N . THR A 1 108 ? -26.163 14.752 49.527 1.00 67.44 108 THR A N 1
ATOM 822 C CA . THR A 1 108 ? -25.978 15.172 50.928 1.00 67.44 108 THR A CA 1
ATOM 823 C C . THR A 1 108 ? -26.992 16.236 51.355 1.00 67.44 108 THR A C 1
ATOM 825 O O . THR A 1 108 ? -27.541 16.145 52.456 1.00 67.44 108 THR A O 1
ATOM 828 N N . ALA A 1 109 ? -27.334 17.187 50.480 1.00 61.31 109 ALA A N 1
ATOM 829 C CA . ALA A 1 109 ? -28.410 18.151 50.725 1.00 61.31 109 ALA A CA 1
ATOM 830 C C . ALA A 1 109 ? -29.801 17.484 50.778 1.00 61.31 109 ALA A C 1
ATOM 832 O O . ALA A 1 109 ? -30.643 17.841 51.606 1.00 61.31 109 ALA A O 1
ATOM 833 N N . GLN A 1 110 ? -30.043 16.468 49.946 1.00 60.41 110 GLN A N 1
ATOM 834 C CA . GLN A 1 110 ? -31.305 15.733 49.902 1.00 60.41 110 GLN A CA 1
ATOM 835 C C . GLN A 1 110 ? -31.455 14.777 51.096 1.00 60.41 110 GLN A C 1
ATOM 837 O O . GLN A 1 110 ? -32.555 14.636 51.619 1.00 60.41 110 GLN A O 1
ATOM 842 N N . VAL A 1 111 ? -30.372 14.168 51.591 1.00 58.12 111 VAL A N 1
ATOM 843 C CA . VAL A 1 111 ? -30.354 13.373 52.834 1.00 58.12 111 VAL A CA 1
ATOM 844 C C . VAL A 1 111 ? -30.601 14.265 54.056 1.00 58.12 111 VAL A C 1
ATOM 846 O O . VAL A 1 111 ? -31.340 13.865 54.958 1.00 58.12 111 VAL A O 1
ATOM 849 N N . ALA A 1 112 ? -30.070 15.494 54.070 1.00 54.84 112 ALA A N 1
ATOM 850 C CA . ALA A 1 112 ? -30.395 16.485 55.098 1.00 54.84 112 ALA A CA 1
ATOM 851 C C . ALA A 1 112 ? -31.886 16.881 55.072 1.00 54.84 112 ALA A C 1
ATOM 853 O O . ALA A 1 112 ? -32.504 17.014 56.127 1.00 54.84 112 ALA A O 1
ATOM 854 N N . SER A 1 113 ? -32.483 16.984 53.879 1.00 51.72 113 SER A N 1
ATOM 855 C CA . SER A 1 113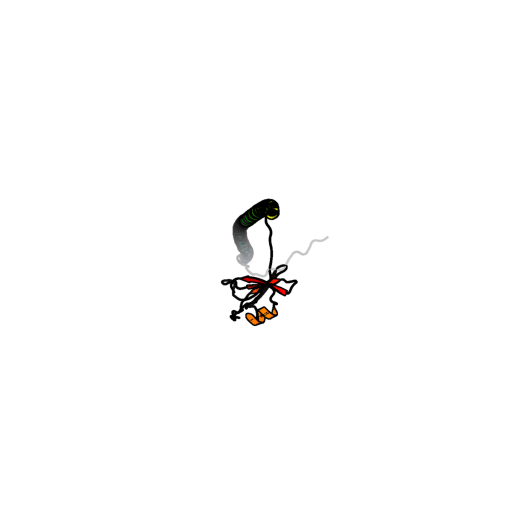 ? -33.913 17.267 53.689 1.00 51.72 113 SER A CA 1
ATOM 856 C C . SER A 1 113 ? -34.820 16.067 54.035 1.00 51.72 113 SER A C 1
ATOM 858 O O . SER A 1 113 ? -35.819 16.230 54.735 1.00 51.72 113 SER A O 1
ATOM 860 N N . ARG A 1 114 ? -34.433 14.833 53.675 1.00 48.31 114 ARG A N 1
ATOM 861 C CA . ARG A 1 114 ? -35.178 13.589 53.975 1.00 48.31 114 ARG A CA 1
ATOM 862 C C . ARG A 1 114 ? -35.221 13.215 55.459 1.00 48.31 114 ARG A C 1
ATOM 864 O O . ARG A 1 114 ? -36.009 12.353 55.839 1.00 48.31 114 ARG A O 1
ATOM 871 N N . ARG A 1 115 ? -34.415 13.845 56.321 1.00 49.31 115 ARG A N 1
ATOM 872 C CA . ARG A 1 115 ? -34.515 13.663 57.780 1.00 49.31 115 ARG A CA 1
ATOM 873 C C . ARG A 1 115 ? -35.756 14.344 58.381 1.00 49.31 115 ARG A C 1
ATOM 875 O O . ARG A 1 115 ? -36.082 14.045 59.526 1.00 49.31 115 ARG A O 1
ATOM 882 N N . SER A 1 116 ? -36.445 15.222 57.642 1.00 46.94 116 SER A N 1
ATOM 883 C CA . SER A 1 116 ? -37.613 15.960 58.150 1.00 46.94 116 SER A CA 1
ATOM 884 C C . SER A 1 116 ? -38.982 15.357 57.829 1.00 46.94 116 SER A C 1
ATOM 886 O O . SER A 1 116 ? -39.925 15.681 58.539 1.00 46.94 116 SER A O 1
ATOM 888 N N . GLU A 1 117 ? -39.140 14.455 56.855 1.00 43.62 117 GLU A N 1
ATOM 889 C CA . GLU A 1 117 ? -40.477 13.929 56.527 1.00 43.62 117 GLU A CA 1
ATOM 890 C C . GLU A 1 117 ? -40.463 12.429 56.204 1.00 43.62 117 GLU A C 1
ATOM 892 O O . GLU A 1 117 ? -39.862 11.964 55.237 1.00 43.62 117 GLU A O 1
ATOM 897 N N . ARG A 1 118 ? -41.172 11.660 57.034 1.00 45.75 118 ARG A N 1
ATOM 898 C CA . ARG A 1 118 ? -41.617 10.282 56.779 1.00 45.75 118 ARG A CA 1
ATOM 899 C C . ARG A 1 118 ? -43.083 10.207 57.211 1.00 45.75 118 ARG A C 1
ATOM 901 O O . ARG A 1 118 ? -43.379 10.735 58.284 1.00 45.75 118 ARG A O 1
ATOM 908 N N . PRO A 1 119 ? -43.994 9.568 56.447 1.00 44.31 119 PRO A N 1
ATOM 909 C CA . PRO A 1 119 ? -44.375 8.172 56.752 1.00 44.31 119 PRO A CA 1
ATOM 910 C C . PRO A 1 119 ? -44.744 7.361 55.453 1.00 44.31 119 PRO A C 1
ATOM 912 O O . PRO A 1 119 ? -44.183 7.693 54.414 1.00 44.31 119 PRO A O 1
ATOM 915 N N . PRO A 1 120 ? -45.483 6.217 55.454 1.00 50.31 120 PRO A N 1
ATOM 916 C CA . PRO A 1 120 ? -44.956 4.895 55.061 1.00 50.31 120 PRO A CA 1
ATOM 917 C C . PRO A 1 120 ? -45.559 4.245 53.775 1.00 50.31 120 PRO A C 1
ATOM 919 O O . PRO A 1 120 ? -46.618 4.649 53.318 1.00 50.31 120 PRO A O 1
ATOM 922 N N . GLN A 1 121 ? -44.832 3.229 53.253 1.00 41.66 121 GLN A N 1
ATOM 923 C CA . GLN A 1 121 ? -45.124 2.053 52.362 1.00 41.66 121 GLN A CA 1
ATOM 924 C C . GLN A 1 121 ? -46.572 1.771 51.843 1.00 41.66 121 GLN A C 1
ATOM 926 O O . GLN A 1 121 ? -47.495 2.142 52.560 1.00 41.66 121 GLN A O 1
ATOM 931 N N . PRO A 1 122 ? -46.829 0.996 50.731 1.00 44.50 122 PRO A N 1
ATOM 932 C CA . PRO A 1 122 ? -46.132 -0.260 50.339 1.00 44.50 122 PRO A CA 1
ATOM 933 C C . PRO A 1 122 ? -46.061 -0.698 48.829 1.00 44.50 122 PRO A C 1
ATOM 935 O O . PRO A 1 122 ? -46.834 -0.277 47.980 1.00 44.50 122 PRO A O 1
ATOM 938 N N . SER A 1 123 ? -45.194 -1.700 48.592 1.00 38.66 123 SER A N 1
ATOM 939 C CA . SER A 1 123 ? -45.318 -2.879 47.692 1.00 38.66 123 SER A CA 1
ATOM 940 C C . SER A 1 123 ? -45.093 -2.839 46.154 1.00 38.66 123 SER A C 1
ATOM 942 O O . SER A 1 123 ? -45.269 -1.809 45.514 1.00 38.66 123 SER A O 1
ATOM 944 N N . PRO A 1 124 ? -44.665 -3.990 45.563 1.00 54.47 124 PRO A N 1
ATOM 945 C CA . PRO A 1 124 ? -44.003 -4.103 44.258 1.00 54.47 124 PRO A CA 1
ATOM 946 C C . PRO A 1 124 ? -44.923 -4.607 43.128 1.00 54.47 124 PRO A C 1
ATOM 948 O O . PRO A 1 124 ? -45.818 -5.417 43.361 1.00 54.47 124 PRO A O 1
ATOM 951 N N . GLN A 1 125 ? -44.635 -4.216 41.883 1.00 38.72 125 GLN A N 1
ATOM 952 C CA . GLN A 1 125 ? -45.223 -4.818 40.677 1.00 38.72 125 GLN A CA 1
ATOM 953 C C . GLN A 1 125 ? -44.154 -5.016 39.588 1.00 38.72 125 GLN A C 1
ATOM 955 O O . GLN A 1 125 ? -43.494 -4.046 39.217 1.00 38.72 125 GLN A O 1
ATOM 960 N N . PRO A 1 126 ? -43.987 -6.235 39.041 1.00 61.31 126 PRO A N 1
ATOM 961 C CA . PRO A 1 126 ? -43.457 -6.447 37.698 1.00 61.31 126 PRO A CA 1
ATOM 962 C C . PRO A 1 126 ? -44.622 -6.432 36.687 1.00 61.31 126 PRO A C 1
ATOM 964 O O . PRO A 1 126 ? -45.748 -6.790 37.042 1.00 61.31 126 PRO A O 1
ATOM 967 N N . PRO A 1 127 ? -44.382 -6.040 35.427 1.00 45.97 127 PRO A N 1
ATOM 968 C CA . PRO A 1 127 ? -44.392 -7.079 34.397 1.00 45.97 127 PRO A CA 1
ATOM 969 C C . PRO A 1 127 ? -43.308 -6.915 33.322 1.00 45.97 127 PRO A C 1
ATOM 971 O O . PRO A 1 127 ? -42.947 -5.820 32.897 1.00 45.97 127 PRO A O 1
ATOM 974 N N . GLN A 1 128 ? -42.820 -8.075 32.884 1.00 46.44 128 GLN A N 1
ATOM 975 C CA . GLN A 1 128 ? -42.136 -8.296 31.616 1.00 46.44 128 GLN A CA 1
ATOM 976 C C . GLN A 1 128 ? -42.996 -7.794 30.453 1.00 46.44 128 GLN A C 1
ATOM 978 O O . GLN A 1 128 ? -44.195 -8.037 30.470 1.00 46.44 128 GLN A O 1
ATOM 983 N N . GLU A 1 129 ? -42.377 -7.271 29.393 1.00 36.19 129 GLU A N 1
ATOM 984 C CA . GLU A 1 129 ? -42.913 -7.449 28.041 1.00 36.19 129 GLU A CA 1
ATOM 985 C C . GLU A 1 129 ? -41.807 -7.370 26.976 1.00 36.19 129 GLU A C 1
ATOM 987 O O . GLU A 1 129 ? -41.183 -6.344 26.728 1.00 36.19 129 GLU A O 1
ATOM 992 N N . ALA A 1 130 ? -41.550 -8.550 26.407 1.00 38.84 130 ALA A N 1
ATOM 993 C CA . ALA A 1 130 ? -41.263 -8.812 25.004 1.00 38.84 130 ALA A CA 1
ATOM 994 C C . ALA A 1 130 ? -40.288 -7.874 24.268 1.00 38.84 130 ALA A C 1
ATOM 996 O O . ALA A 1 130 ? -40.680 -6.985 23.513 1.00 38.84 130 ALA A O 1
ATOM 997 N N . HIS A 1 131 ? -39.003 -8.239 24.307 1.00 33.62 131 HIS A N 1
ATOM 998 C CA . HIS A 1 131 ? -38.135 -8.016 23.153 1.00 33.62 131 HIS A CA 1
ATOM 999 C C . HIS A 1 131 ? -38.649 -8.875 21.990 1.00 33.62 131 HIS A C 1
ATOM 1001 O O . HIS A 1 131 ? -38.249 -10.025 21.817 1.00 33.62 131 HIS A O 1
ATOM 1007 N N . SER A 1 132 ? -39.563 -8.317 21.198 1.00 37.28 132 SER A N 1
ATOM 1008 C CA . SER A 1 132 ? -39.892 -8.838 19.875 1.00 37.28 132 SER A CA 1
ATOM 1009 C C . SER A 1 132 ? -38.698 -8.570 18.961 1.00 37.28 132 SER A C 1
ATOM 1011 O O . SER A 1 132 ? -38.637 -7.553 18.276 1.00 37.28 132 SER A O 1
ATOM 1013 N N . GLN A 1 133 ? -37.708 -9.464 18.980 1.00 39.59 133 GLN A N 1
ATOM 1014 C CA . GLN A 1 133 ? -36.712 -9.527 17.918 1.00 39.59 133 GLN A CA 1
ATOM 1015 C C . GLN A 1 133 ? -37.411 -10.080 16.677 1.00 39.59 133 GLN A C 1
ATOM 1017 O O . GLN A 1 133 ? -37.489 -11.287 16.459 1.00 39.59 133 GLN A O 1
ATOM 1022 N N . ALA A 1 134 ? -37.955 -9.171 15.871 1.00 37.88 134 ALA A N 1
ATOM 1023 C CA . ALA A 1 134 ? -38.233 -9.446 14.477 1.00 37.88 134 ALA A CA 1
ATOM 1024 C C . ALA A 1 134 ? -36.887 -9.761 13.813 1.00 37.88 134 ALA A C 1
ATOM 1026 O O . ALA A 1 134 ? -36.130 -8.855 13.458 1.00 37.88 134 ALA A O 1
ATOM 1027 N N . VAL A 1 135 ? -36.571 -11.055 13.711 1.00 43.62 135 VAL A N 1
ATOM 1028 C CA . VAL A 1 135 ? -35.471 -11.581 12.900 1.00 43.62 135 VAL A CA 1
ATOM 1029 C C . VAL A 1 135 ? -35.807 -11.244 11.455 1.00 43.62 135 VAL A C 1
ATOM 1031 O O . VAL A 1 135 ? -36.445 -11.999 10.728 1.00 43.62 135 VAL A O 1
ATOM 1034 N N . THR A 1 136 ? -35.430 -10.036 11.062 1.00 40.66 136 THR A N 1
ATOM 1035 C CA . THR A 1 136 ? -35.300 -9.684 9.662 1.00 40.66 136 THR A CA 1
ATOM 1036 C C . THR A 1 136 ? -33.995 -10.334 9.243 1.00 40.66 136 THR A C 1
ATOM 1038 O O . THR A 1 136 ? -32.933 -9.918 9.700 1.00 40.66 136 THR A O 1
ATOM 1041 N N . GLU A 1 137 ? -34.071 -11.392 8.437 1.00 44.19 137 GLU A N 1
ATOM 1042 C CA . GLU A 1 137 ? -32.927 -12.042 7.793 1.00 44.19 137 GLU A CA 1
ATOM 1043 C C . GLU A 1 137 ? -32.240 -11.069 6.816 1.00 44.19 137 GLU A C 1
ATOM 1045 O O . GLU A 1 137 ? -32.243 -11.245 5.598 1.00 44.19 137 GLU A O 1
ATOM 1050 N N . ARG A 1 138 ? -31.635 -9.999 7.329 1.00 51.75 138 ARG A N 1
ATOM 1051 C CA . ARG A 1 138 ? -30.526 -9.362 6.639 1.00 51.75 138 ARG A CA 1
ATOM 1052 C C . ARG A 1 138 ? -29.302 -10.207 6.937 1.00 51.75 138 ARG A C 1
ATOM 1054 O O . ARG A 1 138 ? -29.030 -10.533 8.089 1.00 51.75 138 ARG A O 1
ATOM 1061 N N . ARG A 1 139 ? -28.565 -10.578 5.890 1.00 65.62 139 ARG A N 1
ATOM 1062 C CA . ARG A 1 139 ? -27.231 -11.183 5.999 1.00 65.62 139 ARG A CA 1
ATOM 1063 C C . ARG A 1 139 ? -26.258 -10.125 6.524 1.00 65.62 139 ARG A C 1
ATOM 1065 O O . ARG A 1 139 ? -25.416 -9.625 5.789 1.00 65.62 139 ARG A O 1
ATOM 1072 N N . GLU A 1 140 ? -26.453 -9.715 7.769 1.00 79.25 140 GLU A N 1
ATOM 1073 C CA . GLU A 1 140 ? -25.623 -8.739 8.452 1.00 79.25 140 GLU A CA 1
ATOM 1074 C C . GLU A 1 140 ? -24.400 -9.462 9.005 1.00 79.25 140 GLU A C 1
ATOM 1076 O O . GLU A 1 140 ? -24.493 -10.459 9.726 1.00 79.25 140 GLU A O 1
ATOM 1081 N N . LEU A 1 141 ? -23.231 -8.985 8.588 1.00 86.44 141 LEU A N 1
ATOM 1082 C CA . LEU A 1 141 ? -21.969 -9.428 9.144 1.00 86.44 141 LEU A CA 1
ATOM 1083 C C . LEU A 1 141 ? -21.857 -8.845 10.559 1.00 86.44 141 LEU A C 1
ATOM 1085 O O . LEU A 1 141 ? -22.087 -7.654 10.748 1.00 86.44 141 LEU A O 1
ATOM 1089 N N . ASN A 1 142 ? -21.512 -9.675 11.541 1.00 88.25 142 ASN A N 1
ATOM 1090 C CA . ASN A 1 142 ? -21.376 -9.254 12.934 1.00 88.25 142 ASN A CA 1
ATOM 1091 C C . ASN A 1 142 ? -19.936 -9.426 13.424 1.00 88.25 142 ASN A C 1
ATOM 1093 O O . ASN A 1 142 ? -19.217 -10.335 12.998 1.00 88.25 142 ASN A O 1
ATOM 1097 N N . LEU A 1 143 ? -19.529 -8.571 14.367 1.00 89.12 143 LEU A N 1
ATOM 1098 C CA . LEU A 1 143 ? -18.260 -8.726 15.080 1.00 89.12 143 LEU A CA 1
ATOM 1099 C C . LEU A 1 143 ? -18.243 -10.057 15.841 1.00 89.12 143 LEU A C 1
ATOM 1101 O O . LEU A 1 143 ? -19.262 -10.503 16.366 1.00 89.12 143 LEU A O 1
ATOM 1105 N N . GLY A 1 144 ? -17.079 -10.701 15.902 1.00 89.56 144 GLY A N 1
ATOM 1106 C CA . GLY A 1 144 ? -16.915 -11.970 16.612 1.00 89.56 144 GLY A CA 1
ATOM 1107 C C . GLY A 1 144 ? -17.320 -13.223 15.824 1.00 89.56 144 GLY A C 1
ATOM 1108 O O . GLY A 1 144 ? -17.005 -14.329 16.282 1.00 89.56 144 GLY A O 1
ATOM 1109 N N . MET A 1 145 ? -17.949 -13.073 14.648 1.00 91.94 145 MET A N 1
ATOM 1110 C CA . MET A 1 145 ? -18.240 -14.193 13.743 1.00 91.94 145 MET A CA 1
ATOM 1111 C C . MET A 1 145 ? -16.958 -14.923 13.351 1.00 91.94 145 MET A C 1
ATOM 1113 O O . MET A 1 145 ? -15.910 -14.318 13.147 1.00 91.94 145 MET A O 1
ATOM 1117 N N . THR A 1 146 ? -17.036 -16.236 13.228 1.00 93.25 146 THR A N 1
ATOM 1118 C CA . THR A 1 146 ? -15.933 -17.069 12.753 1.00 93.25 146 THR A CA 1
ATOM 1119 C C . THR A 1 146 ? -15.772 -16.958 11.239 1.00 93.25 146 THR A C 1
ATOM 1121 O O . THR A 1 146 ? -16.711 -16.637 10.507 1.00 93.25 146 THR A O 1
ATOM 1124 N N . GLN A 1 147 ? -14.578 -17.283 10.743 1.00 92.81 147 GLN A N 1
ATOM 1125 C CA . GLN A 1 147 ? -14.315 -17.388 9.302 1.00 92.81 147 GLN A CA 1
ATOM 1126 C C . GLN A 1 147 ? -15.317 -18.303 8.583 1.00 92.81 147 GLN A C 1
ATOM 1128 O O . GLN A 1 147 ? -15.760 -17.985 7.480 1.00 92.81 147 GLN A O 1
ATOM 1133 N N . GLU A 1 148 ? -15.720 -19.401 9.222 1.00 91.25 148 GLU A N 1
ATOM 1134 C CA . GLU A 1 148 ? -16.658 -20.367 8.649 1.00 91.25 148 GLU A CA 1
ATOM 1135 C C . GLU A 1 148 ? -18.075 -19.793 8.517 1.00 91.25 148 GLU A C 1
ATOM 1137 O O . GLU A 1 148 ? -18.742 -20.002 7.505 1.00 91.25 148 GLU A O 1
ATOM 1142 N N . GLU A 1 149 ? -18.531 -19.021 9.506 1.00 90.31 149 GLU A N 1
ATOM 1143 C CA . GLU A 1 149 ? -19.827 -18.332 9.464 1.00 90.31 149 GLU A CA 1
ATOM 1144 C C . GLU A 1 149 ? -19.858 -17.274 8.362 1.00 90.31 149 GLU A C 1
ATOM 1146 O O . GLU A 1 149 ? -20.802 -17.232 7.573 1.00 90.31 149 GLU A O 1
ATOM 1151 N N . VAL A 1 150 ? -18.790 -16.483 8.229 1.00 91.19 150 VAL A N 1
ATOM 1152 C CA . VAL A 1 150 ? -18.668 -15.508 7.136 1.00 91.19 150 VAL A CA 1
ATOM 1153 C C . VAL A 1 150 ? -18.673 -16.207 5.778 1.00 91.19 150 VAL A C 1
ATOM 1155 O O . VAL A 1 150 ? -19.339 -15.748 4.849 1.00 91.19 150 VAL A O 1
ATOM 1158 N N . ARG A 1 151 ? -18.003 -17.358 5.668 1.00 91.44 151 ARG A N 1
ATOM 1159 C CA . ARG A 1 151 ? -18.006 -18.186 4.456 1.00 91.44 151 ARG A CA 1
ATOM 1160 C C . ARG A 1 151 ? -19.393 -18.688 4.076 1.00 91.44 151 ARG A C 1
ATOM 1162 O O . ARG A 1 151 ? -19.702 -18.774 2.892 1.00 91.44 151 ARG A O 1
ATOM 1169 N N . ARG A 1 152 ? -20.245 -18.999 5.054 1.00 89.19 152 ARG A N 1
ATOM 1170 C CA . ARG A 1 152 ? -21.642 -19.391 4.800 1.00 89.19 152 ARG A CA 1
ATOM 1171 C C . ARG A 1 152 ? -22.490 -18.223 4.302 1.00 89.19 152 ARG A C 1
ATOM 1173 O O . ARG A 1 152 ? -23.408 -18.441 3.518 1.00 89.19 152 ARG A O 1
ATOM 1180 N N . LEU A 1 153 ? -22.187 -17.000 4.739 1.00 89.38 153 LEU A N 1
ATOM 1181 C CA . LEU A 1 153 ? -22.939 -15.798 4.369 1.00 89.38 153 LEU A CA 1
ATOM 1182 C C . LEU A 1 153 ? -22.549 -15.249 2.990 1.00 89.38 153 LEU A C 1
ATOM 1184 O O . LEU A 1 153 ? -23.430 -14.918 2.191 1.00 89.38 153 LEU A O 1
ATOM 1188 N N . PHE A 1 154 ? -21.244 -15.158 2.720 1.00 86.38 154 PHE A N 1
ATOM 1189 C CA . PHE A 1 154 ? -20.687 -14.467 1.549 1.00 86.38 154 PHE A CA 1
ATOM 1190 C C . PHE A 1 154 ? -19.964 -15.397 0.564 1.00 86.38 154 PHE A C 1
ATOM 1192 O O . PHE A 1 154 ? -19.591 -14.965 -0.526 1.00 86.38 154 PHE A O 1
ATOM 1199 N N . GLY A 1 155 ? -19.797 -16.676 0.903 1.00 88.19 155 GLY A N 1
ATOM 1200 C CA . GLY A 1 155 ? -19.055 -17.636 0.091 1.00 88.19 155 GLY A CA 1
ATOM 1201 C C . GLY A 1 155 ? -17.543 -17.560 0.309 1.00 88.19 155 GLY A C 1
ATOM 1202 O O . GLY A 1 155 ? -17.051 -17.056 1.317 1.00 88.19 155 GLY A O 1
ATOM 1203 N N . ALA A 1 156 ? -16.781 -18.111 -0.636 1.00 90.62 156 ALA A N 1
ATOM 1204 C CA . ALA A 1 156 ? -15.326 -18.042 -0.591 1.00 90.62 156 ALA A CA 1
ATOM 1205 C C . ALA A 1 156 ? -14.833 -16.633 -0.979 1.00 90.62 156 ALA A C 1
ATOM 1207 O O . ALA A 1 156 ? -15.359 -16.054 -1.933 1.00 90.62 156 ALA A O 1
ATOM 1208 N N . PRO A 1 157 ? -13.811 -16.091 -0.293 1.00 92.62 157 PRO A N 1
ATOM 1209 C CA . PRO A 1 157 ? -13.221 -14.818 -0.681 1.00 92.62 157 PRO A CA 1
ATOM 1210 C C . PRO A 1 157 ? -12.499 -14.935 -2.029 1.00 92.62 157 PRO A C 1
ATOM 1212 O O . PRO A 1 157 ? -11.949 -15.985 -2.365 1.00 92.62 157 PRO A O 1
ATOM 1215 N N . LEU A 1 158 ? -12.449 -13.831 -2.776 1.00 91.06 158 LEU A N 1
ATOM 1216 C CA . LEU A 1 158 ? -11.656 -13.719 -4.004 1.00 91.06 158 LEU A CA 1
ATOM 1217 C C . LEU A 1 158 ? -10.159 -13.771 -3.700 1.00 91.06 158 LEU A C 1
ATOM 1219 O O . LEU A 1 158 ? -9.377 -14.335 -4.464 1.00 91.06 158 LEU A O 1
ATOM 1223 N N . ARG A 1 159 ? -9.758 -13.143 -2.592 1.00 90.69 159 ARG A N 1
ATOM 1224 C CA . ARG A 1 159 ? -8.367 -13.075 -2.159 1.00 90.69 159 ARG A CA 1
ATOM 1225 C C . ARG A 1 159 ? -8.284 -13.022 -0.644 1.00 90.69 159 ARG A C 1
ATOM 1227 O O . ARG A 1 159 ? -9.099 -12.367 0.003 1.00 90.69 159 ARG A O 1
ATOM 1234 N N . THR A 1 160 ? -7.264 -13.683 -0.115 1.00 93.62 160 THR A N 1
ATOM 1235 C CA . THR A 1 160 ? -6.904 -13.631 1.299 1.00 93.62 160 THR A CA 1
ATOM 1236 C C . THR A 1 160 ? -5.543 -12.969 1.429 1.00 93.62 160 THR A C 1
ATOM 1238 O O . THR A 1 160 ? -4.583 -13.400 0.790 1.00 93.62 160 THR A O 1
ATOM 1241 N N . GLU A 1 161 ? -5.459 -11.930 2.250 1.00 92.75 161 GLU A N 1
ATOM 1242 C CA . GLU A 1 161 ? -4.218 -11.224 2.557 1.00 92.75 161 GLU A CA 1
ATOM 1243 C C . GLU A 1 161 ? -3.940 -11.300 4.059 1.00 92.75 161 GLU A C 1
ATOM 1245 O O . GLU A 1 161 ? -4.843 -11.185 4.885 1.00 92.75 161 GLU A O 1
ATOM 1250 N N . TYR A 1 162 ? -2.678 -11.509 4.419 1.00 93.31 162 TYR A N 1
ATOM 1251 C CA . TYR A 1 162 ? -2.235 -11.590 5.807 1.00 93.31 162 TYR A CA 1
ATOM 1252 C C . TYR A 1 162 ? -1.372 -10.370 6.098 1.00 93.31 162 TYR A C 1
ATOM 1254 O O . TYR A 1 162 ? -0.331 -10.198 5.464 1.00 93.31 162 TYR A O 1
ATOM 1262 N N . ALA A 1 163 ? -1.784 -9.535 7.050 1.00 88.81 163 ALA A N 1
ATOM 1263 C CA . ALA A 1 163 ? -1.026 -8.351 7.435 1.00 88.81 163 ALA A CA 1
ATOM 1264 C C . ALA A 1 163 ? -1.007 -8.206 8.960 1.00 88.81 163 ALA A C 1
ATOM 1266 O O . ALA A 1 163 ? -2.009 -7.881 9.597 1.00 88.81 163 ALA A O 1
ATOM 1267 N N . GLY A 1 164 ? 0.164 -8.478 9.544 1.00 90.38 164 GLY A N 1
ATOM 1268 C CA . GLY A 1 164 ? 0.386 -8.411 10.987 1.00 90.38 164 GLY A CA 1
ATOM 1269 C C . GLY A 1 164 ? -0.570 -9.326 11.775 1.00 90.38 164 GLY A C 1
ATOM 1270 O O . GLY A 1 164 ? -0.593 -10.538 11.506 1.00 90.38 164 GLY A O 1
ATOM 1271 N N . PRO A 1 165 ? -1.340 -8.776 12.737 1.00 92.75 165 PRO A N 1
ATOM 1272 C CA . PRO A 1 165 ? -2.294 -9.530 13.550 1.00 92.75 165 PRO A CA 1
ATOM 1273 C C . PRO A 1 165 ? -3.650 -9.745 12.858 1.00 92.75 165 PRO A C 1
ATOM 1275 O O . PRO A 1 165 ? -4.565 -10.272 13.481 1.00 92.75 165 PRO A O 1
ATOM 1278 N N . TYR A 1 166 ? -3.801 -9.365 11.584 1.00 94.69 166 TYR A N 1
ATOM 1279 C CA . TYR A 1 166 ? -5.080 -9.428 10.881 1.00 94.69 166 TYR A CA 1
ATOM 1280 C C . TYR A 1 166 ? -5.028 -10.264 9.599 1.00 94.69 166 TYR A C 1
ATOM 1282 O O . TYR A 1 166 ? -3.996 -10.383 8.927 1.00 94.69 166 TYR A O 1
ATOM 1290 N N . ILE A 1 167 ? -6.184 -10.825 9.250 1.00 95.19 167 ILE A N 1
ATOM 1291 C CA . ILE A 1 167 ? -6.442 -11.544 8.002 1.00 95.19 167 ILE A CA 1
ATOM 1292 C C . ILE A 1 167 ? -7.536 -10.790 7.250 1.00 95.19 167 ILE A C 1
ATOM 1294 O O . ILE A 1 167 ? -8.619 -10.565 7.783 1.00 95.19 167 ILE A O 1
ATOM 1298 N N . PHE A 1 168 ? -7.271 -10.423 6.004 1.00 94.25 168 PHE A N 1
ATOM 1299 C CA . PHE A 1 168 ? -8.185 -9.682 5.146 1.00 94.25 168 PHE A CA 1
ATOM 1300 C C . PHE A 1 168 ? -8.756 -10.614 4.087 1.00 94.25 168 PHE A C 1
ATOM 1302 O O . PHE A 1 168 ? -8.017 -11.231 3.321 1.00 94.25 168 PHE A O 1
ATOM 1309 N N . TRP A 1 169 ? -10.077 -10.722 4.040 1.00 94.75 169 TRP A N 1
ATOM 1310 C CA . TRP A 1 169 ? -10.809 -11.452 3.012 1.00 94.75 169 TRP A CA 1
ATOM 1311 C C . TRP A 1 169 ? -11.486 -10.467 2.081 1.00 94.75 169 TRP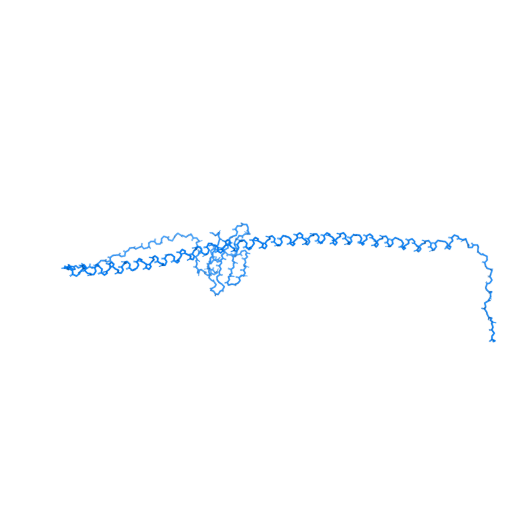 A C 1
ATOM 1313 O O . TRP A 1 169 ? -12.377 -9.728 2.492 1.00 94.75 169 TRP A O 1
ATOM 1323 N N . GLN A 1 170 ? -11.073 -10.470 0.823 1.00 92.62 170 GLN A N 1
ATOM 1324 C CA . GLN A 1 170 ? -11.579 -9.564 -0.193 1.00 92.62 170 GLN A CA 1
ATOM 1325 C C . GLN A 1 170 ? -12.701 -10.223 -1.000 1.00 92.62 170 GLN A C 1
ATOM 1327 O O . GLN A 1 170 ? -12.544 -11.334 -1.504 1.00 92.62 170 GLN A O 1
ATOM 1332 N N . TYR A 1 171 ? -13.810 -9.506 -1.167 1.00 90.00 171 TYR A N 1
ATOM 1333 C CA . TYR A 1 171 ? -15.000 -9.950 -1.902 1.00 90.00 171 TYR A CA 1
ATOM 1334 C C . TYR A 1 171 ? -15.291 -9.126 -3.161 1.00 90.00 171 TYR A C 1
ATOM 1336 O O . TYR A 1 171 ? -16.137 -9.520 -3.959 1.00 90.00 171 TYR A O 1
ATOM 1344 N N . ALA A 1 172 ? -14.585 -8.013 -3.379 1.00 84.62 172 ALA A N 1
ATOM 1345 C CA . ALA A 1 172 ? -14.682 -7.239 -4.616 1.00 84.62 172 ALA A CA 1
ATOM 1346 C C . ALA A 1 172 ? -13.304 -6.777 -5.123 1.00 84.62 172 ALA A C 1
ATOM 1348 O O . ALA A 1 172 ? -12.405 -6.545 -4.307 1.00 84.62 172 ALA A O 1
ATOM 1349 N N . PRO A 1 173 ? -13.129 -6.597 -6.447 1.00 76.31 173 PRO A N 1
ATOM 1350 C CA . PRO A 1 173 ? -11.913 -6.033 -7.034 1.00 76.31 173 PRO A CA 1
ATOM 1351 C C . PRO A 1 173 ? -11.561 -4.650 -6.458 1.00 76.31 173 PRO A C 1
ATOM 1353 O O . PRO A 1 173 ? -12.425 -3.949 -5.934 1.00 76.31 173 PRO A O 1
ATOM 1356 N N . LEU A 1 174 ? -10.298 -4.224 -6.604 1.00 67.56 174 LEU A N 1
ATOM 1357 C CA . LEU A 1 174 ? -9.723 -3.024 -5.961 1.00 67.56 174 LEU A CA 1
ATOM 1358 C C . LEU A 1 174 ? -10.515 -1.713 -6.119 1.00 67.56 174 LEU A C 1
ATOM 1360 O O . LEU A 1 174 ? -10.298 -0.798 -5.330 1.00 67.56 174 LEU A O 1
ATOM 1364 N N . ARG A 1 175 ? -11.403 -1.599 -7.110 1.00 68.06 175 ARG A N 1
ATOM 1365 C CA . ARG A 1 175 ? -12.221 -0.395 -7.311 1.00 68.06 175 ARG A CA 1
ATOM 1366 C C . ARG A 1 175 ? -13.340 -0.248 -6.278 1.00 68.06 175 ARG A C 1
ATOM 1368 O O . ARG A 1 175 ? -13.614 0.875 -5.879 1.00 68.06 175 ARG A O 1
ATOM 1375 N N . ASP A 1 176 ? -13.887 -1.362 -5.786 1.00 72.50 176 ASP A N 1
ATOM 1376 C CA . ASP A 1 176 ? -15.050 -1.363 -4.886 1.00 72.50 176 ASP A CA 1
ATOM 1377 C C . ASP A 1 176 ? -14.713 -1.819 -3.454 1.00 72.50 176 ASP A C 1
ATOM 1379 O O . ASP A 1 176 ? -15.619 -1.961 -2.640 1.00 72.50 176 ASP A O 1
ATOM 1383 N N . GLN A 1 177 ? -13.421 -2.056 -3.158 1.00 72.75 177 GLN A N 1
ATOM 1384 C CA . GLN A 1 177 ? -12.822 -2.452 -1.864 1.00 72.75 177 GLN A CA 1
ATOM 1385 C C . GLN A 1 177 ? -13.809 -3.010 -0.822 1.00 72.75 177 GLN A C 1
ATOM 1387 O O . GLN A 1 177 ? -13.996 -2.433 0.252 1.00 72.75 177 GLN A O 1
ATOM 1392 N N . LYS A 1 178 ? -14.410 -4.164 -1.133 1.00 89.12 178 LYS A N 1
ATOM 1393 C CA . LYS A 1 178 ? -15.238 -4.911 -0.185 1.00 89.12 178 LYS A CA 1
ATOM 1394 C C . LYS A 1 178 ? -14.392 -5.956 0.512 1.00 89.12 178 LYS A C 1
ATOM 1396 O O . LYS A 1 178 ? -13.900 -6.871 -0.155 1.00 89.12 178 LYS A O 1
ATOM 1401 N N . TYR A 1 179 ? -14.216 -5.831 1.821 1.00 91.25 179 TYR A N 1
ATOM 1402 C CA . TYR A 1 179 ? -13.429 -6.790 2.588 1.00 91.25 179 TYR A CA 1
ATOM 1403 C C . TYR A 1 179 ? -13.967 -7.019 3.998 1.00 91.25 179 TYR A C 1
ATOM 1405 O O . TYR A 1 179 ? -14.572 -6.137 4.604 1.00 91.25 179 TYR A O 1
ATOM 1413 N N . VAL A 1 180 ? -13.697 -8.214 4.518 1.00 93.56 180 VAL A N 1
ATOM 1414 C CA . VAL A 1 180 ? -13.873 -8.601 5.921 1.00 93.56 180 VAL A CA 1
ATOM 1415 C C . VAL A 1 180 ? -12.494 -8.738 6.552 1.00 93.56 180 VAL A C 1
ATOM 1417 O O . VAL A 1 180 ? -11.579 -9.279 5.933 1.00 93.56 180 VAL A O 1
ATOM 1420 N N . VAL A 1 181 ? -12.345 -8.256 7.778 1.00 94.25 181 VAL A N 1
ATOM 1421 C CA . VAL A 1 181 ? -11.120 -8.334 8.572 1.00 94.25 181 VAL A CA 1
ATOM 1422 C C . VAL A 1 181 ? -11.349 -9.302 9.722 1.00 94.25 181 VAL A C 1
ATOM 1424 O O . VAL A 1 181 ? -12.353 -9.209 10.428 1.00 94.25 181 VAL A O 1
ATOM 1427 N N . PHE A 1 182 ? -10.407 -10.217 9.915 1.00 95.81 182 PHE A N 1
ATOM 1428 C CA . PHE A 1 182 ? -10.384 -11.145 11.034 1.00 95.81 182 PHE A CA 1
ATOM 1429 C C . PHE A 1 182 ? -9.161 -10.892 11.904 1.00 95.81 182 PHE A C 1
ATOM 1431 O O . PHE A 1 182 ? -8.071 -10.641 11.391 1.00 95.81 182 PHE A O 1
ATOM 1438 N N . ASP A 1 183 ? -9.336 -11.026 13.211 1.00 94.62 183 ASP A N 1
ATOM 1439 C CA . ASP A 1 183 ? -8.240 -11.222 14.150 1.00 94.62 183 ASP A CA 1
ATOM 1440 C C . ASP A 1 183 ? -7.568 -12.574 13.862 1.00 94.62 183 ASP A C 1
ATOM 1442 O O . ASP A 1 183 ? -8.238 -13.604 13.726 1.00 94.62 183 ASP A O 1
ATOM 1446 N N . ARG A 1 184 ? -6.243 -12.570 13.732 1.00 91.06 184 ARG A N 1
ATOM 1447 C CA . ARG A 1 184 ? -5.444 -13.761 13.452 1.00 91.06 184 ARG A CA 1
ATOM 1448 C C . ARG A 1 184 ? -5.329 -14.696 14.654 1.00 91.06 184 ARG A C 1
ATOM 1450 O O . ARG A 1 184 ? -5.241 -15.902 14.438 1.00 91.06 184 ARG A O 1
ATOM 1457 N N . GLU A 1 185 ? -5.322 -14.175 15.878 1.00 88.44 185 GLU A N 1
ATOM 1458 C CA . GLU A 1 185 ? -5.259 -14.996 17.092 1.00 88.44 185 GLU A CA 1
ATOM 1459 C C . GLU A 1 185 ? -6.607 -15.666 17.358 1.00 88.44 185 GLU A C 1
ATOM 1461 O O . GLU A 1 185 ? -6.674 -16.866 17.624 1.00 88.44 185 GLU A O 1
ATOM 1466 N N . GLY A 1 186 ? -7.691 -14.897 17.235 1.00 85.44 186 GLY A N 1
ATOM 1467 C CA . GLY A 1 186 ? -9.044 -15.375 17.520 1.00 85.44 186 GLY A CA 1
ATOM 1468 C C . GLY A 1 186 ? -9.751 -16.054 16.345 1.00 85.44 186 GLY A C 1
ATOM 1469 O O . GLY A 1 186 ? -10.735 -16.761 16.559 1.00 85.44 186 GLY A O 1
ATOM 1470 N N . GLY A 1 187 ? -9.311 -15.820 15.105 1.00 89.50 187 GLY A N 1
ATOM 1471 C CA . GLY A 1 187 ? -10.004 -16.282 13.894 1.00 89.50 187 GLY A CA 1
ATOM 1472 C C . GLY A 1 187 ? -11.405 -15.680 13.719 1.00 89.50 187 GLY A C 1
ATOM 1473 O O . GLY A 1 187 ? -12.250 -16.259 13.030 1.00 89.50 187 GLY A O 1
ATOM 1474 N N . ARG A 1 188 ? -11.669 -14.543 14.370 1.00 93.94 188 ARG A N 1
ATOM 1475 C CA . ARG A 1 188 ? -12.985 -13.899 14.458 1.00 93.94 188 ARG A CA 1
ATOM 1476 C C . ARG A 1 188 ? -12.999 -12.562 13.743 1.00 93.94 188 ARG A C 1
ATOM 1478 O O . ARG A 1 188 ? -11.980 -11.883 13.695 1.00 93.94 188 ARG A O 1
ATOM 1485 N N . VAL A 1 189 ? -14.155 -12.174 13.215 1.00 94.31 189 VAL A N 1
ATOM 1486 C CA . VAL A 1 189 ? -14.357 -10.886 12.551 1.00 94.31 189 VAL A CA 1
ATOM 1487 C C . VAL A 1 189 ? -14.062 -9.752 13.526 1.00 94.31 189 VAL A C 1
ATOM 1489 O O . VAL A 1 189 ? -14.720 -9.632 14.561 1.00 94.31 189 VAL A O 1
ATOM 1492 N N . SER A 1 190 ? -13.101 -8.911 13.159 1.00 92.88 190 SER A N 1
ATOM 1493 C CA . SER A 1 190 ? -12.751 -7.673 13.855 1.00 92.88 190 SER A CA 1
ATOM 1494 C C . SER A 1 190 ? -13.316 -6.431 13.159 1.00 92.88 190 SER A C 1
ATOM 1496 O O . SER A 1 190 ? -13.454 -5.390 13.793 1.00 92.88 190 SER A O 1
ATOM 1498 N N . GLY A 1 191 ? -13.687 -6.526 11.876 1.00 90.88 191 GLY A N 1
ATOM 1499 C CA . GLY A 1 191 ? -14.296 -5.421 11.135 1.00 90.88 191 GLY A CA 1
ATOM 1500 C C . GLY A 1 191 ? -14.552 -5.744 9.664 1.00 90.88 191 GLY A C 1
ATOM 1501 O O . GLY A 1 191 ? -14.240 -6.834 9.191 1.00 90.88 191 GLY A O 1
ATOM 1502 N N . TRP A 1 192 ? -15.146 -4.805 8.929 1.00 92.88 192 TRP A N 1
ATOM 1503 C CA . TRP A 1 192 ? -15.409 -4.938 7.494 1.00 92.88 192 TRP A CA 1
ATOM 1504 C C . TRP A 1 192 ? -15.583 -3.580 6.812 1.00 92.88 192 TRP A C 1
ATOM 1506 O O . TRP A 1 192 ? -15.805 -2.563 7.467 1.00 92.88 192 TRP A O 1
ATOM 1516 N N . ARG A 1 193 ? -15.495 -3.567 5.478 1.00 86.81 193 ARG A N 1
ATOM 1517 C CA . ARG A 1 193 ? -15.725 -2.382 4.645 1.00 86.81 193 ARG A CA 1
ATOM 1518 C C . ARG A 1 193 ? -16.547 -2.735 3.410 1.00 86.81 193 ARG A C 1
ATOM 1520 O O . ARG A 1 193 ? -16.242 -3.709 2.729 1.00 86.81 193 ARG A O 1
ATOM 1527 N N . GLY A 1 194 ? -17.550 -1.906 3.113 1.00 79.12 194 GLY A N 1
ATOM 1528 C CA . GLY A 1 194 ? -18.277 -1.901 1.835 1.00 79.12 194 GLY A CA 1
ATOM 1529 C C . GLY A 1 194 ? -19.225 -3.081 1.576 1.00 79.12 194 GLY A C 1
ATOM 1530 O O . GLY A 1 194 ? -19.628 -3.269 0.424 1.00 79.12 194 GLY A O 1
ATOM 1531 N N . LEU A 1 195 ? -19.553 -3.878 2.599 1.00 70.88 195 LEU A N 1
ATOM 1532 C CA . LEU A 1 195 ? -20.431 -5.053 2.491 1.00 70.88 195 LEU A CA 1
ATOM 1533 C C . LEU A 1 195 ? -21.910 -4.685 2.551 1.00 70.88 195 LEU A C 1
ATOM 1535 O O . LEU A 1 195 ? -22.280 -3.916 3.463 1.00 70.88 195 LEU A O 1
#